Protein AF-0000000086189007 (afdb_homodimer)

InterPro domains:
  IPR001387 Cro/C1-type, helix-turn-helix domain [PF01381] (72-122)
  IPR001387 Cro/C1-type, helix-turn-helix domain [PS50943] (72-130)
  IPR001387 Cro/C1-type, helix-turn-helix domain [SM00530] (71-126)
  IPR001387 Cro/C1-type, helix-turn-helix domain [cd00093] (69-130)
  IPR010982 Lambda repressor-like, DNA-binding domain superfamily [G3DSA:1.10.260.40] (58-137)
  IPR010982 Lambda repressor-like, DNA-binding domain superfamily [SSF47413] (67-130)

Structure (mmCIF, N/CA/C/O backbone):
data_AF-0000000086189007-model_v1
#
loop_
_entity.id
_entity.type
_entity.pdbx_description
1 polymer 'Helix-turn-helix transcriptional regulator'
#
loop_
_atom_site.group_PDB
_atom_site.id
_atom_site.type_symbol
_atom_site.label_atom_id
_atom_site.label_alt_id
_atom_site.label_comp_id
_atom_site.label_asym_id
_atom_site.label_entity_id
_atom_site.label_seq_id
_atom_site.pdbx_PDB_ins_code
_atom_site.Cartn_x
_atom_site.Cartn_y
_atom_site.Cartn_z
_atom_site.occupancy
_atom_site.B_iso_or_equiv
_atom_site.auth_seq_id
_atom_site.auth_comp_id
_atom_site.auth_asym_id
_atom_site.auth_atom_id
_atom_site.pdbx_PDB_model_num
ATOM 1 N N . MET A 1 1 ? 37.312 -31 2.488 1 24.31 1 MET A N 1
ATOM 2 C CA . MET A 1 1 ? 36.938 -31 1.076 1 24.31 1 MET A CA 1
ATOM 3 C C . MET A 1 1 ? 35.531 -30.422 0.883 1 24.31 1 MET A C 1
ATOM 5 O O . MET A 1 1 ? 34.969 -30.484 -0.216 1 24.31 1 MET A O 1
ATOM 9 N N . TYR A 1 2 ? 34.75 -30.266 2.033 1 31.45 2 TYR A N 1
ATOM 10 C CA . TYR A 1 2 ? 33.312 -29.922 2.066 1 31.45 2 TYR A CA 1
ATOM 11 C C . TYR A 1 2 ? 33.125 -28.438 1.792 1 31.45 2 TYR A C 1
ATOM 13 O O . TYR A 1 2 ? 32 -27.922 1.929 1 31.45 2 TYR A O 1
ATOM 21 N N . ALA A 1 3 ? 34.156 -27.578 1.708 1 38.34 3 ALA A N 1
ATOM 22 C CA . ALA A 1 3 ? 34.062 -26.125 1.662 1 38.34 3 ALA A CA 1
ATOM 23 C C . ALA A 1 3 ? 33.688 -25.641 0.266 1 38.34 3 ALA A C 1
ATOM 25 O O . ALA A 1 3 ? 33.156 -24.547 0.106 1 38.34 3 ALA A O 1
ATOM 26 N N . SER A 1 4 ? 33.969 -26.406 -0.841 1 39.66 4 SER A N 1
ATOM 27 C CA . SER A 1 4 ? 33.969 -25.891 -2.205 1 39.66 4 SER A CA 1
ATOM 28 C C . SER A 1 4 ? 32.562 -25.922 -2.799 1 39.66 4 SER A C 1
ATOM 30 O O . SER A 1 4 ? 32.281 -25.234 -3.779 1 39.66 4 SER A O 1
ATOM 32 N N . ALA A 1 5 ? 31.734 -26.859 -2.299 1 38.59 5 ALA A N 1
ATOM 33 C CA . ALA A 1 5 ? 30.469 -27.047 -2.992 1 38.59 5 ALA A CA 1
ATOM 34 C C . ALA A 1 5 ? 29.531 -25.875 -2.768 1 38.59 5 ALA A C 1
ATOM 36 O O . ALA A 1 5 ? 28.719 -25.547 -3.633 1 38.59 5 ALA A O 1
ATOM 37 N N . SER A 1 6 ? 29.75 -25.141 -1.582 1 36.88 6 SER A N 1
ATOM 38 C CA . SER A 1 6 ? 28.781 -24.094 -1.253 1 36.88 6 SER A CA 1
ATOM 39 C C . SER A 1 6 ? 29 -22.859 -2.109 1 36.88 6 SER A C 1
ATOM 41 O O . SER A 1 6 ? 28.062 -22.109 -2.387 1 36.88 6 SER A O 1
ATOM 43 N N . ALA A 1 7 ? 30.312 -22.734 -2.648 1 38.59 7 ALA A N 1
ATOM 44 C CA . ALA A 1 7 ? 30.656 -21.578 -3.473 1 38.59 7 ALA A CA 1
ATOM 45 C C . ALA A 1 7 ? 30.125 -21.75 -4.898 1 38.59 7 ALA A C 1
ATOM 47 O O . ALA A 1 7 ? 29.656 -20.781 -5.508 1 38.59 7 ALA A O 1
ATOM 48 N N . SER A 1 8 ? 30.141 -23 -5.406 1 37.09 8 SER A N 1
ATOM 49 C CA . SER A 1 8 ? 29.734 -23.25 -6.785 1 37.09 8 SER A CA 1
ATOM 50 C C . SER A 1 8 ? 28.234 -23.141 -6.957 1 37.09 8 SER A C 1
ATOM 52 O O . SER A 1 8 ? 27.75 -22.672 -7.988 1 37.09 8 SER A O 1
ATOM 54 N N . GLN A 1 9 ? 27.469 -23.625 -5.898 1 32.5 9 GLN A N 1
ATOM 55 C CA . GLN A 1 9 ? 26.016 -23.516 -6.059 1 32.5 9 GLN A CA 1
ATOM 56 C C . GLN A 1 9 ? 25.562 -22.062 -6.008 1 32.5 9 GLN A C 1
ATOM 58 O O . GLN A 1 9 ? 24.625 -21.672 -6.715 1 32.5 9 GLN A O 1
ATOM 63 N N . ALA A 1 10 ? 26.281 -21.203 -5.23 1 35.25 10 ALA A N 1
ATOM 64 C CA . ALA A 1 10 ? 26.031 -19.766 -5.176 1 35.25 10 ALA A CA 1
ATOM 65 C C . ALA A 1 10 ? 26.391 -19.094 -6.5 1 35.25 10 ALA A C 1
ATOM 67 O O . ALA A 1 10 ? 25.641 -18.25 -6.992 1 35.25 10 ALA A O 1
ATOM 68 N N . ALA A 1 11 ? 27.422 -19.516 -7.164 1 36.19 11 ALA A N 1
ATOM 69 C CA . ALA A 1 11 ? 27.828 -18.969 -8.453 1 36.19 11 ALA A CA 1
ATOM 70 C C . ALA A 1 11 ? 26.812 -19.328 -9.539 1 36.19 11 ALA A C 1
ATOM 72 O O . ALA A 1 11 ? 26.484 -18.5 -10.383 1 36.19 11 ALA A O 1
ATOM 73 N N . TYR A 1 12 ? 26.281 -20.594 -9.609 1 31.75 12 TYR A N 1
ATOM 74 C CA . TYR A 1 12 ? 25.344 -21.062 -10.625 1 31.75 12 TYR A CA 1
ATOM 75 C C . TYR A 1 12 ? 24 -20.359 -10.492 1 31.75 12 TYR A C 1
ATOM 77 O O . TYR A 1 12 ? 23.422 -19.922 -11.484 1 31.75 12 TYR A O 1
ATOM 85 N N . LEU A 1 13 ? 23.359 -20.141 -9.289 1 36.53 13 LEU A N 1
ATOM 86 C CA . LEU A 1 13 ? 22.141 -19.359 -9.133 1 36.53 13 LEU A CA 1
ATOM 87 C C . LEU A 1 13 ? 22.375 -17.906 -9.531 1 36.53 13 LEU A C 1
ATOM 89 O O . LEU A 1 13 ? 21.469 -17.234 -10.039 1 36.53 13 LEU A O 1
ATOM 93 N N . LEU A 1 14 ? 23.594 -17.375 -9.508 1 38 14 LEU A N 1
ATOM 94 C CA . LEU A 1 14 ? 24.016 -16.078 -10.039 1 38 14 LEU A CA 1
ATOM 95 C C . LEU A 1 14 ? 24.016 -16.094 -11.562 1 38 14 LEU A C 1
ATOM 97 O O . LEU A 1 14 ? 23.688 -15.086 -12.195 1 38 14 LEU A O 1
ATOM 101 N N . SER A 1 15 ? 24.422 -17.047 -12.289 1 35.84 15 SER A N 1
ATOM 102 C CA . SER A 1 15 ? 24.516 -17.078 -13.742 1 35.84 15 SER A CA 1
ATOM 103 C C . SER A 1 15 ? 23.141 -17.156 -14.398 1 35.84 15 SER A C 1
ATOM 105 O O . SER A 1 15 ? 22.906 -16.531 -15.43 1 35.84 15 SER A O 1
ATOM 107 N N . LYS A 1 16 ? 22.234 -18.078 -14.094 1 38.75 16 LYS A N 1
ATOM 108 C CA . LYS A 1 16 ? 20.938 -18.234 -14.75 1 38.75 16 LYS A CA 1
ATOM 109 C C . LYS A 1 16 ? 20.031 -17.047 -14.469 1 38.75 16 LYS A C 1
ATOM 111 O O . LYS A 1 16 ? 18.984 -16.875 -15.102 1 38.75 16 LYS A O 1
ATOM 116 N N . ARG A 1 17 ? 20.141 -16.203 -13.336 1 39.38 17 ARG A N 1
ATOM 117 C CA . ARG A 1 17 ? 19.688 -14.891 -12.906 1 39.38 17 ARG A CA 1
ATOM 118 C C . ARG A 1 17 ? 20.297 -13.789 -13.766 1 39.38 17 ARG A C 1
ATOM 120 O O . ARG A 1 17 ? 20.016 -12.609 -13.57 1 39.38 17 ARG A O 1
ATOM 127 N N . GLU A 1 18 ? 21.141 -13.938 -14.672 1 36.25 18 GLU A N 1
ATOM 128 C CA . GLU A 1 18 ? 21.859 -13.094 -15.609 1 36.25 18 GLU A CA 1
ATOM 129 C C . GLU A 1 18 ? 20.938 -12.57 -16.703 1 36.25 18 GLU A C 1
ATOM 131 O O . GLU A 1 18 ? 21.281 -11.625 -17.422 1 36.25 18 GLU A O 1
ATOM 136 N N . SER A 1 19 ? 19.922 -13.297 -17.094 1 38.53 19 SER A N 1
ATOM 137 C CA . SER A 1 19 ? 19.156 -12.75 -18.203 1 38.53 19 SER A CA 1
ATOM 138 C C . SER A 1 19 ? 18.203 -11.656 -17.719 1 38.53 19 SER A C 1
ATOM 140 O O . SER A 1 19 ? 17.375 -11.172 -18.5 1 38.53 19 SER A O 1
ATOM 142 N N . ARG A 1 20 ? 18.047 -11.406 -16.375 1 44.41 20 ARG A N 1
ATOM 143 C CA . ARG A 1 20 ? 17.25 -10.375 -15.719 1 44.41 20 ARG A CA 1
ATOM 144 C C . ARG A 1 20 ? 17.844 -8.992 -15.969 1 44.41 20 ARG A C 1
ATOM 146 O O . ARG A 1 20 ? 19.047 -8.797 -15.867 1 44.41 20 ARG A O 1
ATOM 153 N N . SER A 1 21 ? 17.234 -8.031 -16.609 1 43.44 21 SER A N 1
ATOM 154 C CA . SER A 1 21 ? 17.875 -6.766 -16.938 1 43.44 21 SER A CA 1
ATOM 155 C C . SER A 1 21 ? 18.609 -6.195 -15.734 1 43.44 21 SER A C 1
ATOM 157 O O . SER A 1 21 ? 18.047 -6.082 -14.648 1 43.44 21 SER A O 1
ATOM 159 N N . PRO A 1 22 ? 20 -6.305 -15.656 1 44.97 22 PRO A N 1
ATOM 160 C CA . PRO A 1 22 ? 20.969 -5.848 -14.648 1 44.97 22 PRO A CA 1
ATOM 161 C C . PRO A 1 22 ? 20.578 -4.496 -14.047 1 44.97 22 PRO A C 1
ATOM 163 O O . PRO A 1 22 ? 20.875 -4.238 -12.875 1 44.97 22 PRO A O 1
ATOM 166 N N . THR A 1 23 ? 19.922 -3.779 -14.805 1 46.03 23 THR A N 1
ATOM 167 C CA . THR A 1 23 ? 19.797 -2.387 -14.383 1 46.03 23 THR A CA 1
ATOM 168 C C . THR A 1 23 ? 18.812 -2.262 -13.219 1 46.03 23 THR A C 1
ATOM 170 O O . THR A 1 23 ? 19.047 -1.495 -12.281 1 46.03 23 THR A O 1
ATOM 173 N N . HIS A 1 24 ? 17.781 -3.031 -13.305 1 48.88 24 HIS A N 1
ATOM 174 C CA . HIS A 1 24 ? 16.766 -2.82 -12.289 1 48.88 24 HIS A CA 1
ATOM 175 C C . HIS A 1 24 ? 17.188 -3.383 -10.945 1 48.88 24 HIS A C 1
ATOM 177 O O . HIS A 1 24 ? 17.031 -2.73 -9.906 1 48.88 24 HIS A O 1
ATOM 183 N N . LEU A 1 25 ? 17.766 -4.594 -10.977 1 52.59 25 LEU A N 1
ATOM 184 C CA . LEU A 1 25 ? 18.328 -5.125 -9.734 1 52.59 25 LEU A CA 1
ATOM 185 C C . LEU A 1 25 ? 19.375 -4.184 -9.164 1 52.59 25 LEU A C 1
ATOM 187 O O . LEU A 1 25 ? 19.484 -4.039 -7.941 1 52.59 25 LEU A O 1
ATOM 191 N N . LEU A 1 26 ? 20.016 -3.625 -10.148 1 47.59 26 LEU A N 1
ATOM 192 C CA . LEU A 1 26 ? 21.016 -2.666 -9.719 1 47.59 26 LEU A CA 1
ATOM 193 C C . LEU A 1 26 ? 20.391 -1.476 -9.016 1 47.59 26 LEU A C 1
ATOM 195 O O . LEU A 1 26 ? 20.906 -0.985 -8.016 1 47.59 26 LEU A O 1
ATOM 199 N N . HIS A 1 27 ? 19.328 -1.069 -9.633 1 51.22 27 HIS A N 1
ATOM 200 C CA . HIS A 1 27 ? 18.672 0.054 -8.977 1 51.22 27 HIS A CA 1
ATOM 201 C C . HIS A 1 27 ? 18.172 -0.335 -7.586 1 51.22 27 HIS A C 1
ATOM 203 O O . HIS A 1 27 ? 18.328 0.424 -6.629 1 51.22 27 HIS A O 1
ATOM 209 N N . CYS A 1 28 ? 17.625 -1.491 -7.535 1 55.31 28 CYS A N 1
ATOM 210 C CA . CYS A 1 28 ? 17.203 -1.953 -6.219 1 55.31 28 CYS A CA 1
ATOM 211 C C . CYS A 1 28 ? 18.375 -2.041 -5.258 1 55.31 28 CYS A C 1
ATOM 213 O O . CYS A 1 28 ? 18.281 -1.622 -4.105 1 55.31 28 CYS A O 1
ATOM 215 N N . ARG A 1 29 ? 19.422 -2.611 -5.816 1 50.41 29 ARG A N 1
ATOM 216 C CA . ARG A 1 29 ? 20.641 -2.723 -5.004 1 50.41 29 ARG A CA 1
ATOM 217 C C . ARG A 1 29 ? 21.156 -1.347 -4.617 1 50.41 29 ARG A C 1
ATOM 219 O O . ARG A 1 29 ? 21.625 -1.146 -3.492 1 50.41 29 ARG A O 1
ATOM 226 N N . ARG A 1 30 ? 21.062 -0.521 -5.598 1 49.94 30 ARG A N 1
ATOM 227 C CA . ARG A 1 30 ? 21.531 0.829 -5.297 1 49.94 30 ARG A CA 1
ATOM 228 C C . ARG A 1 30 ? 20.688 1.475 -4.211 1 49.94 30 ARG A C 1
ATOM 230 O O . ARG A 1 30 ? 21.219 2.137 -3.314 1 49.94 30 ARG A O 1
ATOM 237 N N . ALA A 1 31 ? 19.469 1.216 -4.395 1 53.34 31 ALA A N 1
ATOM 238 C CA . ALA A 1 31 ? 18.594 1.76 -3.355 1 53.34 31 ALA A CA 1
ATOM 239 C C . ALA A 1 31 ? 18.906 1.135 -1.998 1 53.34 31 ALA A C 1
ATOM 241 O O . ALA A 1 31 ? 18.953 1.831 -0.982 1 53.34 31 ALA A O 1
ATOM 242 N N . CYS A 1 32 ? 19.109 -0.133 -2.107 1 55.22 32 CYS A N 1
ATOM 243 C CA . CYS A 1 32 ? 19.469 -0.79 -0.853 1 55.22 32 CYS A CA 1
ATOM 244 C C . CYS A 1 32 ? 20.797 -0.285 -0.326 1 55.22 32 CYS A C 1
ATOM 246 O O . CYS A 1 32 ? 20.953 -0.048 0.874 1 55.22 32 CYS A O 1
ATOM 248 N N . VAL A 1 33 ? 21.781 -0.25 -1.182 1 48.78 33 VAL A N 1
ATOM 249 C CA . VAL A 1 33 ? 23.109 0.209 -0.785 1 48.78 33 VAL A CA 1
ATOM 250 C C . VAL A 1 33 ? 23.031 1.669 -0.345 1 48.78 33 VAL A C 1
ATOM 252 O O . VAL A 1 33 ? 23.672 2.059 0.637 1 48.78 33 VAL A O 1
ATOM 255 N N . SER A 1 34 ? 22.391 2.34 -1.171 1 48.72 34 SER A N 1
ATOM 256 C CA . SER A 1 34 ? 22.344 3.758 -0.833 1 48.72 34 SER A CA 1
ATOM 257 C C . SER A 1 34 ? 21.688 3.979 0.524 1 48.72 34 SER A C 1
ATOM 259 O O . SER A 1 34 ? 22.062 4.895 1.259 1 48.72 34 SER A O 1
ATOM 261 N N . MET A 1 35 ? 20.844 3.111 0.817 1 49.84 35 MET A N 1
ATOM 262 C CA . MET A 1 35 ? 20.094 3.324 2.053 1 49.84 35 MET A CA 1
ATOM 263 C C . MET A 1 35 ? 20.812 2.68 3.238 1 49.84 35 MET A C 1
ATOM 265 O O . MET A 1 35 ? 20.312 2.729 4.363 1 49.84 35 MET A O 1
ATOM 269 N N . MET A 1 36 ? 22 2.357 2.936 1 51.59 36 MET A N 1
ATOM 270 C CA . MET A 1 36 ? 22.703 1.674 4.02 1 51.59 36 MET A CA 1
ATOM 271 C C . MET A 1 36 ? 21.766 0.716 4.754 1 51.59 36 MET A C 1
ATOM 273 O O . MET A 1 36 ? 21.781 0.64 5.98 1 51.59 36 MET A O 1
ATOM 277 N N . ARG A 1 37 ? 20.859 0.214 4.039 1 56.47 37 ARG A N 1
ATOM 278 C CA . ARG A 1 37 ? 19.875 -0.604 4.734 1 56.47 37 ARG A CA 1
ATOM 279 C C . ARG A 1 37 ? 20.453 -1.963 5.109 1 56.47 37 ARG A C 1
ATOM 281 O O . ARG A 1 37 ? 21.469 -2.389 4.551 1 56.47 37 ARG A O 1
ATOM 288 N N . ASN A 1 38 ? 19.969 -2.518 6.172 1 62.31 38 ASN A N 1
ATOM 289 C CA . ASN A 1 38 ? 20.297 -3.85 6.668 1 62.31 38 ASN A CA 1
ATOM 290 C C . ASN A 1 38 ? 20.172 -4.902 5.574 1 62.31 38 ASN A C 1
ATOM 292 O O . ASN A 1 38 ? 19.375 -4.746 4.641 1 62.31 38 ASN A O 1
ATOM 296 N N . GLY A 1 39 ? 21.141 -5.668 5.441 1 62.66 39 GLY A N 1
ATOM 297 C CA . GLY A 1 39 ? 21.234 -6.742 4.469 1 62.66 39 GLY A CA 1
ATOM 298 C C . GLY A 1 39 ? 19.922 -7.496 4.293 1 62.66 39 GLY A C 1
ATOM 299 O O . GLY A 1 39 ? 19.562 -7.859 3.172 1 62.66 39 GLY A O 1
ATOM 300 N N . ARG A 1 40 ? 19.219 -7.605 5.344 1 68.25 40 ARG A N 1
ATOM 301 C CA . ARG A 1 40 ? 17.969 -8.336 5.289 1 68.25 40 ARG A CA 1
ATOM 302 C C . ARG A 1 40 ? 16.922 -7.559 4.492 1 68.25 40 ARG A C 1
ATOM 304 O O . ARG A 1 40 ? 16.203 -8.133 3.666 1 68.25 40 ARG A O 1
ATOM 311 N N . VAL A 1 41 ? 16.875 -6.246 4.711 1 68.69 41 VAL A N 1
ATOM 312 C CA . VAL A 1 41 ? 15.891 -5.402 4.031 1 68.69 41 VAL A CA 1
ATOM 313 C C . VAL A 1 41 ? 16.172 -5.402 2.529 1 68.69 41 VAL A C 1
ATOM 315 O O . VAL A 1 41 ? 15.234 -5.449 1.722 1 68.69 41 VAL A O 1
ATOM 318 N N . CYS A 1 42 ? 17.406 -5.445 2.27 1 73 42 CYS A N 1
ATOM 319 C CA . CYS A 1 42 ? 17.797 -5.438 0.862 1 73 42 CYS A CA 1
ATOM 320 C C . CYS A 1 42 ? 17.406 -6.746 0.183 1 73 42 CYS A C 1
ATOM 322 O O . CYS A 1 42 ? 16.859 -6.734 -0.923 1 73 42 CYS A O 1
ATOM 324 N N . ARG A 1 43 ? 17.641 -7.797 0.823 1 76.19 43 ARG A N 1
ATOM 325 C CA . ARG A 1 43 ? 17.328 -9.102 0.262 1 76.19 43 ARG A CA 1
ATOM 326 C C . ARG A 1 43 ? 15.82 -9.25 0.047 1 76.19 43 ARG A C 1
ATOM 328 O O . ARG A 1 43 ? 15.383 -9.773 -0.978 1 76.19 43 ARG A O 1
ATOM 335 N N . GLU A 1 44 ? 15.078 -8.688 0.975 1 77.5 44 GLU A N 1
ATOM 336 C CA . GLU A 1 44 ? 13.625 -8.773 0.887 1 77.5 44 GLU A CA 1
ATOM 337 C C . GLU A 1 44 ? 13.086 -7.918 -0.257 1 77.5 44 GLU A C 1
ATOM 339 O O . GLU A 1 44 ? 12.164 -8.328 -0.969 1 77.5 44 GLU A O 1
ATOM 344 N N . ALA A 1 45 ? 13.711 -6.797 -0.349 1 79.69 45 ALA A N 1
ATOM 345 C CA . ALA A 1 45 ? 13.297 -5.902 -1.43 1 79.69 45 ALA A CA 1
ATOM 346 C C . ALA A 1 45 ? 13.586 -6.523 -2.793 1 79.69 45 ALA A C 1
ATOM 348 O O . ALA A 1 45 ? 12.75 -6.469 -3.697 1 79.69 45 ALA A O 1
ATOM 349 N N . ILE A 1 46 ? 14.688 -7.145 -2.861 1 82.12 46 ILE A N 1
ATOM 350 C CA . ILE A 1 46 ? 15.086 -7.793 -4.105 1 82.12 46 ILE A CA 1
ATOM 351 C C . ILE A 1 46 ? 14.148 -8.961 -4.398 1 82.12 46 ILE A C 1
ATOM 353 O O . ILE A 1 46 ? 13.68 -9.125 -5.527 1 82.12 46 ILE A O 1
ATOM 357 N N . ALA A 1 47 ? 13.969 -9.742 -3.42 1 84.56 47 ALA A N 1
ATOM 358 C CA . ALA A 1 47 ? 13.078 -10.891 -3.582 1 84.56 47 ALA A CA 1
ATOM 359 C C . ALA A 1 47 ? 11.688 -10.453 -4.027 1 84.56 47 ALA A C 1
ATOM 361 O O . ALA A 1 47 ? 11.062 -11.102 -4.867 1 84.56 47 ALA A O 1
ATOM 362 N N . MET A 1 48 ? 11.25 -9.383 -3.449 1 87.06 48 MET A N 1
ATOM 363 C CA . MET A 1 48 ? 9.945 -8.844 -3.805 1 87.06 48 MET A CA 1
ATOM 364 C C . MET A 1 48 ? 9.906 -8.422 -5.27 1 87.06 48 MET A C 1
ATOM 366 O O . MET A 1 48 ? 8.961 -8.734 -5.992 1 87.06 48 MET A O 1
ATOM 370 N N . LEU A 1 49 ? 10.859 -7.746 -5.672 1 87.38 49 LEU A N 1
ATOM 371 C CA . LEU A 1 49 ? 10.922 -7.277 -7.051 1 87.38 49 LEU A CA 1
ATOM 372 C C . LEU A 1 49 ? 11.016 -8.453 -8.016 1 87.38 49 LEU A C 1
ATOM 374 O O . LEU A 1 49 ? 10.375 -8.445 -9.078 1 87.38 49 LEU A O 1
ATOM 378 N N . GLU A 1 50 ? 11.812 -9.398 -7.68 1 87.44 50 GLU A N 1
ATOM 379 C CA . GLU A 1 50 ? 11.914 -10.602 -8.5 1 87.44 50 GLU A CA 1
ATOM 380 C C . GLU A 1 50 ? 10.562 -11.305 -8.625 1 87.44 50 GLU A C 1
ATOM 382 O O . GLU A 1 50 ? 10.211 -11.789 -9.695 1 87.44 50 GLU A O 1
ATOM 387 N N . GLY A 1 51 ? 9.883 -11.352 -7.543 1 92.81 51 GLY A N 1
ATOM 388 C CA . GLY A 1 51 ? 8.547 -11.922 -7.574 1 92.81 51 GLY A CA 1
ATOM 389 C C . GLY A 1 51 ? 7.602 -11.18 -8.5 1 92.81 51 GLY A C 1
ATOM 390 O O . GLY A 1 51 ? 6.879 -11.805 -9.281 1 92.81 51 GLY A O 1
ATOM 391 N N . LEU A 1 52 ? 7.668 -9.93 -8.469 1 94.5 52 LEU A N 1
ATOM 392 C CA . LEU A 1 52 ? 6.824 -9.109 -9.328 1 94.5 52 LEU A CA 1
ATOM 393 C C . LEU A 1 52 ? 7.176 -9.312 -10.797 1 94.5 52 LEU A C 1
ATOM 395 O O . LEU A 1 52 ? 6.285 -9.398 -11.648 1 94.5 52 LEU A O 1
ATOM 399 N N . GLU A 1 53 ? 8.438 -9.375 -11.047 1 90.44 53 GLU A N 1
ATOM 400 C CA . GLU A 1 53 ? 8.859 -9.594 -12.43 1 90.44 53 GLU A CA 1
ATOM 401 C C . GLU A 1 53 ? 8.383 -10.953 -12.945 1 90.44 53 GLU A C 1
ATOM 403 O O . GLU A 1 53 ? 8.023 -11.086 -14.117 1 90.44 53 GLU A O 1
ATOM 408 N N . ARG A 1 54 ? 8.43 -11.844 -12.094 1 92.12 54 ARG A N 1
ATOM 409 C CA . ARG A 1 54 ? 7.984 -13.188 -12.461 1 92.12 54 ARG A CA 1
ATOM 410 C C . ARG A 1 54 ? 6.508 -13.188 -12.844 1 92.12 54 ARG A C 1
ATOM 412 O O . ARG A 1 54 ? 6.129 -13.773 -13.859 1 92.12 54 ARG A O 1
ATOM 419 N N . VAL A 1 55 ? 5.711 -12.453 -12.164 1 94.44 55 VAL A N 1
ATOM 420 C CA . VAL A 1 55 ? 4.27 -12.586 -12.352 1 94.44 55 VAL A CA 1
ATOM 421 C C . VAL A 1 55 ? 3.783 -11.523 -13.344 1 94.44 55 VAL A C 1
ATOM 423 O O . VAL A 1 55 ? 2.736 -11.695 -13.977 1 94.44 55 VAL A O 1
ATOM 426 N N . ALA A 1 56 ? 4.473 -10.414 -13.492 1 94.56 56 ALA A N 1
ATOM 427 C CA . ALA A 1 56 ? 3.918 -9.297 -14.258 1 94.56 56 ALA A CA 1
ATOM 428 C C . ALA A 1 56 ? 4.891 -8.836 -15.344 1 94.56 56 ALA A C 1
ATOM 430 O O . ALA A 1 56 ? 4.527 -8.039 -16.203 1 94.56 56 ALA A O 1
ATOM 431 N N . GLY A 1 57 ? 6.152 -9.281 -15.289 1 90.06 57 GLY A N 1
ATOM 432 C CA . GLY A 1 57 ? 7.164 -8.797 -16.219 1 90.06 57 GLY A CA 1
ATOM 433 C C . GLY A 1 57 ? 7.941 -7.609 -15.68 1 90.06 57 GLY A C 1
ATOM 434 O O . GLY A 1 57 ? 7.52 -6.969 -14.711 1 90.06 57 GLY A O 1
ATOM 435 N N . PRO A 1 58 ? 9.055 -7.273 -16.281 1 86.88 58 PRO A N 1
ATOM 436 C CA . PRO A 1 58 ? 9.961 -6.25 -15.75 1 86.88 58 PRO A CA 1
ATOM 437 C C . PRO A 1 58 ? 9.367 -4.844 -15.82 1 86.88 58 PRO A C 1
ATOM 439 O O . PRO A 1 58 ? 9.562 -4.043 -14.906 1 86.88 58 PRO A O 1
ATOM 442 N N . THR A 1 59 ? 8.703 -4.496 -16.844 1 85.56 59 THR A N 1
ATOM 443 C CA . THR A 1 59 ? 8.156 -3.152 -17 1 85.56 59 THR A CA 1
ATOM 444 C C . THR A 1 59 ? 7.082 -2.883 -15.953 1 85.56 59 THR A C 1
ATOM 446 O O . THR A 1 59 ? 7.145 -1.88 -15.242 1 85.56 59 THR A O 1
ATOM 449 N N . THR A 1 60 ? 6.168 -3.803 -15.867 1 91.25 60 THR A N 1
ATOM 450 C CA . THR A 1 60 ? 5.102 -3.652 -14.883 1 91.25 60 THR A CA 1
ATOM 451 C C . THR A 1 60 ? 5.664 -3.664 -13.469 1 91.25 60 THR A C 1
ATOM 453 O O . THR A 1 60 ? 5.191 -2.926 -12.602 1 91.25 60 THR A O 1
ATOM 456 N N . ALA A 1 61 ? 6.633 -4.465 -13.25 1 91.69 61 ALA A N 1
ATOM 457 C CA . ALA A 1 61 ? 7.27 -4.527 -11.938 1 91.69 61 ALA A CA 1
ATOM 458 C C . ALA A 1 61 ? 7.863 -3.178 -11.547 1 91.69 61 ALA A C 1
ATOM 460 O O . ALA A 1 61 ? 7.707 -2.73 -10.406 1 91.69 61 ALA A O 1
ATOM 461 N N . ARG A 1 62 ? 8.469 -2.578 -12.469 1 85.62 62 ARG A N 1
ATOM 462 C CA . ARG A 1 62 ? 9.062 -1.267 -12.219 1 85.62 62 ARG A CA 1
ATOM 463 C C . ARG A 1 62 ? 7.984 -0.225 -11.938 1 85.62 62 ARG A C 1
ATOM 465 O O . ARG A 1 62 ? 8.141 0.618 -11.055 1 85.62 62 ARG A O 1
ATOM 472 N N . ASP A 1 63 ? 6.93 -0.248 -12.719 1 89.69 63 ASP A N 1
ATOM 473 C CA . ASP A 1 63 ? 5.816 0.673 -12.508 1 89.69 63 ASP A CA 1
ATOM 474 C C . ASP A 1 63 ? 5.227 0.515 -11.109 1 89.69 63 ASP A C 1
ATOM 476 O O . ASP A 1 63 ? 4.91 1.505 -10.445 1 89.69 63 ASP A O 1
ATOM 480 N N . ILE A 1 64 ? 5.125 -0.705 -10.711 1 93.88 64 ILE A N 1
ATOM 481 C CA . ILE A 1 64 ? 4.543 -0.994 -9.406 1 93.88 64 ILE A CA 1
ATOM 482 C C . ILE A 1 64 ? 5.465 -0.47 -8.305 1 93.88 64 ILE A C 1
ATOM 484 O O . ILE A 1 64 ? 4.996 0.104 -7.316 1 93.88 64 ILE A O 1
ATOM 488 N N . GLU A 1 65 ? 6.707 -0.666 -8.469 1 90.19 65 GLU A N 1
ATOM 489 C CA . GLU A 1 65 ? 7.684 -0.216 -7.48 1 90.19 65 GLU A CA 1
ATOM 490 C C . GLU A 1 65 ? 7.625 1.298 -7.297 1 90.19 65 GLU A C 1
ATOM 492 O O . GLU A 1 65 ? 7.84 1.802 -6.191 1 90.19 65 GLU A O 1
ATOM 497 N N . SER A 1 66 ? 7.324 1.987 -8.312 1 90.5 66 SER A N 1
ATOM 498 C CA . SER A 1 66 ? 7.32 3.445 -8.266 1 90.5 66 SER A CA 1
ATOM 499 C C . SER A 1 66 ? 5.93 3.986 -7.961 1 90.5 66 SER A C 1
ATOM 501 O O . SER A 1 66 ? 5.742 5.199 -7.832 1 90.5 66 SER A O 1
ATOM 503 N N . LEU A 1 67 ? 4.984 3.195 -7.867 1 94.31 67 LEU A N 1
ATOM 504 C CA . LEU A 1 67 ? 3.572 3.568 -7.82 1 94.31 67 LEU A CA 1
ATOM 505 C C . LEU A 1 67 ? 3.285 4.465 -6.621 1 94.31 67 LEU A C 1
ATOM 507 O O . LEU A 1 67 ? 2.725 5.551 -6.773 1 94.31 67 LEU A O 1
ATOM 511 N N . ALA A 1 68 ? 3.67 4.051 -5.43 1 95.88 68 ALA A N 1
ATOM 512 C CA . ALA A 1 68 ? 3.381 4.836 -4.234 1 95.88 68 ALA A CA 1
ATOM 513 C C . ALA A 1 68 ? 4.047 6.207 -4.305 1 95.88 68 ALA A C 1
ATOM 515 O O . ALA A 1 68 ? 3.416 7.227 -4.008 1 95.88 68 ALA A O 1
ATOM 516 N N . GLY A 1 69 ? 5.305 6.176 -4.613 1 95.44 69 GLY A N 1
ATOM 517 C CA . GLY A 1 69 ? 6.027 7.434 -4.734 1 95.44 69 GLY A CA 1
ATOM 518 C C . GLY A 1 69 ? 5.422 8.375 -5.758 1 95.44 69 GLY A C 1
ATOM 519 O O . GLY A 1 69 ? 5.309 9.578 -5.512 1 95.44 69 GLY A O 1
ATOM 520 N N . ASN A 1 70 ? 5.031 7.848 -6.891 1 94.94 70 ASN A N 1
ATOM 521 C CA . ASN A 1 70 ? 4.406 8.641 -7.945 1 94.94 70 ASN A CA 1
ATOM 522 C C . ASN A 1 70 ? 3.07 9.227 -7.488 1 94.94 70 ASN A C 1
ATOM 524 O O . ASN A 1 70 ? 2.76 10.383 -7.785 1 94.94 70 ASN A O 1
ATOM 528 N N . LEU A 1 71 ? 2.301 8.414 -6.832 1 96.06 71 LEU A N 1
ATOM 529 C CA . LEU A 1 71 ? 1.023 8.891 -6.309 1 96.06 71 LEU A CA 1
ATOM 530 C C . LEU A 1 71 ? 1.227 10.062 -5.355 1 96.06 71 LEU A C 1
ATOM 532 O O . LEU A 1 71 ? 0.527 11.07 -5.449 1 96.06 71 LEU A O 1
ATOM 536 N N . LEU A 1 72 ? 2.158 9.891 -4.469 1 98.06 72 LEU A N 1
ATOM 537 C CA . LEU A 1 72 ? 2.434 10.938 -3.49 1 98.06 72 LEU A CA 1
ATOM 538 C C . LEU A 1 72 ? 2.938 12.203 -4.176 1 98.06 72 LEU A C 1
ATOM 540 O O . LEU A 1 72 ? 2.477 13.305 -3.871 1 98.06 72 LEU A O 1
ATOM 544 N N . ARG A 1 73 ? 3.826 12.055 -5.074 1 97.56 73 ARG A N 1
ATOM 545 C CA . ARG A 1 73 ? 4.383 13.18 -5.809 1 97.56 73 ARG A CA 1
ATOM 546 C C . ARG A 1 73 ? 3.297 13.93 -6.57 1 97.56 73 ARG A C 1
ATOM 548 O O . ARG A 1 73 ? 3.234 15.164 -6.523 1 97.56 73 ARG A O 1
ATOM 555 N N . ARG A 1 74 ? 2.496 13.219 -7.254 1 97 74 ARG A N 1
ATOM 556 C CA . ARG A 1 74 ? 1.407 13.82 -8.016 1 97 74 ARG A CA 1
ATOM 557 C C . ARG A 1 74 ? 0.468 14.602 -7.105 1 97 74 ARG A C 1
ATOM 559 O O . ARG A 1 74 ? 0.063 15.719 -7.438 1 97 74 ARG A O 1
ATOM 566 N N . ALA A 1 75 ? 0.13 14.008 -6.016 1 97.69 75 ALA A N 1
ATOM 567 C CA . ALA A 1 75 ? -0.75 14.68 -5.059 1 97.69 75 ALA A CA 1
ATOM 568 C C . ALA A 1 75 ? -0.1 15.945 -4.508 1 97.69 75 ALA A C 1
ATOM 570 O O . ALA A 1 75 ? -0.75 16.984 -4.406 1 97.69 75 ALA A O 1
ATOM 571 N N . ARG A 1 76 ? 1.174 15.773 -4.098 1 97.88 76 ARG A N 1
ATOM 572 C CA . ARG A 1 76 ? 1.917 16.906 -3.561 1 97.88 76 ARG A CA 1
ATOM 573 C C . ARG A 1 76 ? 1.955 18.062 -4.559 1 97.88 76 ARG A C 1
ATOM 575 O O . ARG A 1 76 ? 1.653 19.203 -4.211 1 97.88 76 ARG A O 1
ATOM 582 N N . LYS A 1 77 ? 2.236 17.75 -5.773 1 97.31 77 LYS A N 1
ATOM 583 C CA . LYS A 1 77 ? 2.35 18.75 -6.824 1 97.31 77 LYS A CA 1
ATOM 584 C C . LYS A 1 77 ? 0.989 19.375 -7.145 1 97.31 77 LYS A C 1
ATOM 586 O O . LYS A 1 77 ? 0.888 20.578 -7.395 1 97.31 77 LYS A O 1
ATOM 591 N N . ALA A 1 78 ? -0.004 18.594 -7.156 1 95.69 78 ALA A N 1
ATOM 592 C CA . ALA A 1 78 ? -1.355 19.078 -7.414 1 95.69 78 ALA A CA 1
ATOM 593 C C . ALA A 1 78 ? -1.781 20.094 -6.367 1 95.69 78 ALA A C 1
ATOM 595 O O . ALA A 1 78 ? -2.566 21 -6.66 1 95.69 78 ALA A O 1
ATOM 596 N N . ARG A 1 79 ? -1.225 19.984 -5.164 1 97.38 79 ARG A N 1
ATOM 597 C CA . ARG A 1 79 ? -1.57 20.891 -4.066 1 97.38 79 ARG A CA 1
ATOM 598 C C . ARG A 1 79 ? -0.585 22.047 -3.98 1 97.38 79 ARG A C 1
ATOM 600 O O . ARG A 1 79 ? -0.738 22.938 -3.139 1 97.38 79 ARG A O 1
ATOM 607 N N . GLY A 1 80 ? 0.493 21.953 -4.82 1 97.75 8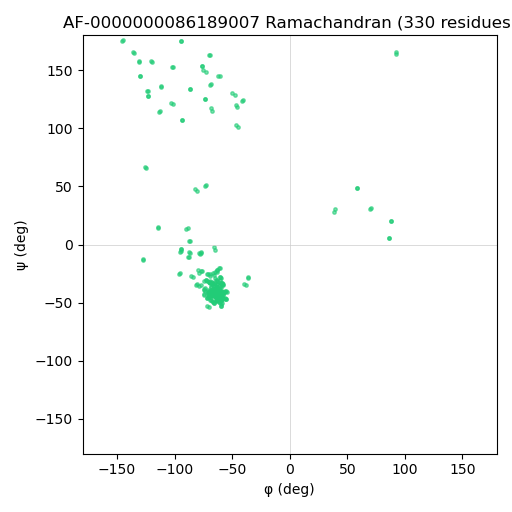0 GLY A N 1
ATOM 608 C CA . GLY A 1 80 ? 1.5 23 -4.824 1 97.75 80 GLY A CA 1
ATOM 609 C C . GLY A 1 80 ? 2.352 23.016 -3.566 1 97.75 80 GLY A C 1
ATOM 610 O O . GLY A 1 80 ? 2.803 24.078 -3.129 1 97.75 80 GLY A O 1
ATOM 611 N N . LEU A 1 81 ? 2.559 21.906 -2.998 1 98.38 81 LEU A N 1
ATOM 612 C CA . LEU A 1 81 ? 3.291 21.812 -1.74 1 98.38 81 LEU A CA 1
ATOM 613 C C . LEU A 1 81 ? 4.723 21.344 -1.979 1 98.38 81 LEU A C 1
ATOM 615 O O . LEU A 1 81 ? 4.988 20.625 -2.941 1 98.38 81 LEU A O 1
ATOM 619 N N . ASP A 1 82 ? 5.547 21.719 -1.135 1 98.38 82 ASP A N 1
ATOM 620 C CA . ASP A 1 82 ? 6.883 21.141 -1.119 1 98.38 82 ASP A CA 1
ATOM 621 C C . ASP A 1 82 ? 6.957 19.969 -0.136 1 98.38 82 ASP A C 1
ATOM 623 O O . ASP A 1 82 ? 5.969 19.641 0.525 1 98.38 82 ASP A O 1
ATOM 627 N N . LEU A 1 83 ? 8.062 19.312 -0.113 1 98.31 83 LEU A N 1
ATOM 628 C CA . LEU A 1 83 ? 8.203 18.109 0.71 1 98.31 83 LEU A CA 1
ATOM 629 C C . LEU A 1 83 ? 8.008 18.438 2.186 1 98.31 83 LEU A C 1
ATOM 631 O O . LEU A 1 83 ? 7.359 17.688 2.914 1 98.31 83 LEU A O 1
ATOM 635 N N . SER A 1 84 ? 8.555 19.562 2.619 1 98.44 84 SER A N 1
ATOM 636 C CA . SER A 1 84 ? 8.484 19.969 4.02 1 98.44 84 SER A CA 1
ATOM 637 C C . SER A 1 84 ? 7.051 20.266 4.441 1 98.44 84 SER A C 1
ATOM 639 O O . SER A 1 84 ? 6.656 19.953 5.566 1 98.44 84 SER A O 1
ATOM 641 N N . GLU A 1 85 ? 6.297 20.859 3.566 1 98.69 85 GLU A N 1
ATOM 642 C CA . GLU A 1 85 ? 4.898 21.172 3.857 1 98.69 85 GLU A CA 1
ATOM 643 C C . GLU A 1 85 ? 4.062 19.906 3.986 1 98.69 85 GLU A C 1
ATOM 645 O O . GLU A 1 85 ? 3.199 19.812 4.863 1 98.69 85 GLU A O 1
ATOM 650 N N . VAL A 1 86 ? 4.305 18.969 3.156 1 98.62 86 VAL A N 1
ATOM 651 C CA . VAL A 1 86 ? 3.615 17.688 3.246 1 98.62 86 VAL A CA 1
ATOM 652 C C . VAL A 1 86 ? 3.963 17 4.566 1 98.62 86 VAL A C 1
ATOM 654 O O . VAL A 1 86 ? 3.076 16.5 5.266 1 98.62 86 VAL A O 1
ATOM 657 N N . ALA A 1 87 ? 5.219 16.984 4.875 1 98.5 87 ALA A N 1
ATOM 658 C CA . ALA A 1 87 ? 5.715 16.344 6.09 1 98.5 87 ALA A CA 1
ATOM 659 C C . ALA A 1 87 ? 5.086 16.969 7.332 1 98.5 87 ALA A C 1
ATOM 661 O O . ALA A 1 87 ? 4.672 16.266 8.25 1 98.5 87 ALA A O 1
ATOM 662 N N . ALA A 1 88 ? 5.004 18.25 7.375 1 98.38 88 ALA A N 1
ATOM 663 C CA . ALA A 1 88 ? 4.406 18.969 8.5 1 98.38 88 ALA A CA 1
ATOM 664 C C . ALA A 1 88 ? 2.928 18.625 8.648 1 98.38 88 ALA A C 1
ATOM 666 O O . ALA A 1 88 ? 2.453 18.375 9.758 1 98.38 88 ALA A O 1
ATOM 667 N N . ALA A 1 89 ? 2.223 18.625 7.52 1 97.81 89 ALA A N 1
ATOM 668 C CA . ALA A 1 89 ? 0.796 18.312 7.539 1 97.81 89 ALA A CA 1
ATOM 669 C C . ALA A 1 89 ? 0.553 16.891 8.055 1 97.81 89 ALA A C 1
ATOM 671 O O . ALA A 1 89 ? -0.407 16.656 8.797 1 97.81 89 ALA A O 1
ATOM 672 N N . ALA A 1 90 ? 1.4 15.977 7.68 1 97.69 90 ALA A N 1
ATOM 673 C CA . ALA A 1 90 ? 1.239 14.57 8.023 1 97.69 90 ALA A CA 1
ATOM 674 C C . ALA A 1 90 ? 1.89 14.25 9.367 1 97.69 90 ALA A C 1
ATOM 676 O O . ALA A 1 90 ? 1.739 13.148 9.891 1 97.69 90 ALA A O 1
ATOM 677 N N . GLN A 1 91 ? 2.65 15.156 9.898 1 97.38 91 GLN A N 1
ATOM 678 C CA . GLN A 1 91 ? 3.395 14.969 11.141 1 97.38 91 GLN A CA 1
ATOM 679 C C . GLN A 1 91 ? 4.355 13.789 11.031 1 97.38 91 GLN A C 1
ATOM 681 O O . GLN A 1 91 ? 4.371 12.914 11.906 1 97.38 91 GLN A O 1
ATOM 686 N N . VAL A 1 92 ? 5.082 13.781 9.992 1 95.75 92 VAL A N 1
ATOM 687 C CA . VAL A 1 92 ? 6.16 12.82 9.773 1 95.75 92 VAL A CA 1
ATOM 688 C C . VAL A 1 92 ? 7.43 13.562 9.352 1 95.75 92 VAL A C 1
ATOM 690 O O . VAL A 1 92 ? 7.371 14.703 8.891 1 95.75 92 VAL A O 1
ATOM 693 N N . PRO A 1 93 ? 8.547 12.898 9.562 1 96.25 93 PRO A N 1
ATOM 694 C CA . PRO A 1 93 ? 9.781 13.539 9.102 1 96.25 93 PRO A CA 1
ATOM 695 C C . PRO A 1 93 ? 9.805 13.75 7.59 1 96.25 93 PRO A C 1
ATOM 697 O O . PRO A 1 93 ? 9.297 12.922 6.84 1 96.25 93 PRO A O 1
ATOM 700 N N . VAL A 1 94 ? 10.422 14.859 7.18 1 97.75 94 VAL A N 1
ATOM 701 C CA . VAL A 1 94 ? 10.531 15.188 5.762 1 97.75 94 VAL A CA 1
ATOM 702 C C . VAL A 1 94 ? 11.266 14.062 5.023 1 97.75 94 VAL A C 1
ATOM 704 O O . VAL A 1 94 ? 10.945 13.758 3.873 1 97.75 94 VAL A O 1
ATOM 707 N N . GLU A 1 95 ? 12.195 13.43 5.691 1 95.31 95 GLU A N 1
ATOM 708 C CA . GLU A 1 95 ? 12.961 12.336 5.109 1 95.31 95 GLU A CA 1
ATOM 709 C C . GLU A 1 95 ? 12.062 11.156 4.75 1 95.31 95 GLU A C 1
ATOM 711 O O . GLU A 1 95 ? 12.328 10.43 3.791 1 95.31 95 GLU A O 1
ATOM 716 N N . THR A 1 96 ? 11.016 10.945 5.555 1 94.94 96 THR A N 1
ATOM 717 C CA . THR A 1 96 ? 10.062 9.875 5.277 1 94.94 96 THR A CA 1
ATOM 718 C C . THR A 1 96 ? 9.336 10.125 3.959 1 94.94 96 THR A C 1
ATOM 720 O O . THR A 1 96 ? 9.227 9.227 3.127 1 94.94 96 THR A O 1
ATOM 723 N N . VAL A 1 97 ? 8.883 11.344 3.736 1 97.5 97 VAL A N 1
ATOM 724 C CA . VAL A 1 97 ? 8.18 11.719 2.514 1 97.5 97 VAL A CA 1
ATOM 725 C C . VAL A 1 97 ? 9.125 11.609 1.319 1 97.5 97 VAL A C 1
ATOM 727 O O . VAL A 1 97 ? 8.773 11.023 0.292 1 97.5 97 VAL A O 1
ATOM 730 N N . ALA A 1 98 ? 10.328 12.078 1.51 1 94.94 98 ALA A N 1
ATOM 731 C CA . ALA A 1 98 ? 11.336 12.023 0.448 1 94.94 98 ALA A CA 1
ATOM 732 C C . ALA A 1 98 ? 11.68 10.586 0.084 1 94.94 98 ALA A C 1
ATOM 734 O O . ALA A 1 98 ? 11.781 10.242 -1.097 1 94.94 98 ALA A O 1
ATOM 735 N N . A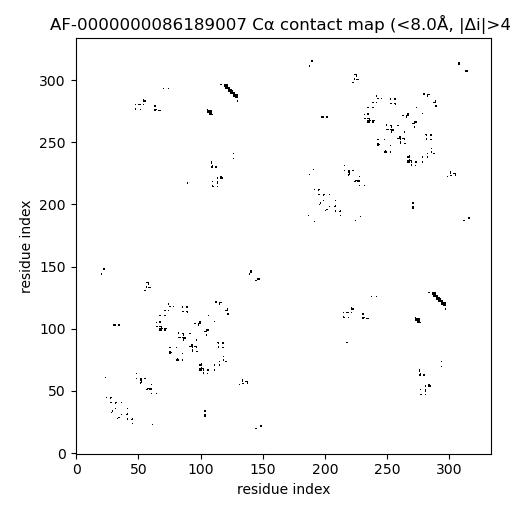LA A 1 99 ? 11.852 9.781 1.1 1 91.38 99 ALA A N 1
ATOM 736 C CA . ALA A 1 99 ? 12.219 8.383 0.893 1 91.38 99 ALA A CA 1
ATOM 737 C C . ALA A 1 99 ? 11.117 7.637 0.139 1 91.38 99 ALA A C 1
ATOM 739 O O . ALA A 1 99 ? 11.406 6.773 -0.694 1 91.38 99 ALA A O 1
ATOM 740 N N . ILE A 1 100 ? 9.891 7.957 0.405 1 93.12 100 ILE A N 1
ATOM 741 C CA . ILE A 1 100 ? 8.766 7.34 -0.297 1 93.12 100 ILE A CA 1
ATOM 742 C C . ILE A 1 100 ? 8.75 7.812 -1.75 1 93.12 100 ILE A C 1
ATOM 744 O O . ILE A 1 100 ? 8.648 6.996 -2.67 1 93.12 100 ILE A O 1
ATOM 748 N N . GLU A 1 101 ? 8.883 9.109 -1.956 1 93.12 101 GLU A N 1
ATOM 749 C CA . GLU A 1 101 ? 8.828 9.641 -3.312 1 93.12 101 GLU A CA 1
ATOM 750 C C . GLU A 1 101 ? 9.977 9.109 -4.164 1 93.12 101 GLU A C 1
ATOM 752 O O . GLU A 1 101 ? 9.82 8.906 -5.367 1 93.12 101 GLU A O 1
ATOM 757 N N . ASP A 1 102 ? 11.062 8.859 -3.488 1 87.5 102 ASP A N 1
ATOM 758 C CA . ASP A 1 102 ? 12.25 8.383 -4.199 1 87.5 102 ASP A CA 1
ATOM 759 C C . ASP A 1 102 ? 12.242 6.863 -4.332 1 87.5 102 ASP A C 1
ATOM 761 O O . ASP A 1 102 ? 13.133 6.285 -4.957 1 87.5 102 ASP A O 1
ATOM 765 N N . GLY A 1 103 ? 11.344 6.266 -3.73 1 86.62 103 GLY A N 1
ATOM 766 C CA . GLY A 1 103 ? 11.211 4.82 -3.838 1 86.62 103 GLY A CA 1
ATOM 767 C C . GLY A 1 103 ? 12.078 4.066 -2.848 1 86.62 103 GLY A C 1
ATOM 768 O O . GLY A 1 103 ? 12.141 2.836 -2.881 1 86.62 103 GLY A O 1
ATOM 769 N N . GLU A 1 104 ? 12.727 4.707 -1.979 1 82.38 104 GLU A N 1
ATOM 770 C CA . GLU A 1 104 ? 13.594 4.082 -0.982 1 82.38 104 GLU A CA 1
ATOM 771 C C . GLU A 1 104 ? 12.773 3.326 0.061 1 82.38 104 GLU A C 1
ATOM 773 O O . GLU A 1 104 ? 13.242 2.338 0.628 1 82.38 104 GLU A O 1
ATOM 778 N N . VAL A 1 105 ? 11.641 3.801 0.334 1 86.12 105 VAL A N 1
ATOM 779 C CA . VAL A 1 105 ? 10.727 3.162 1.275 1 86.12 105 VAL A CA 1
ATOM 780 C C . VAL A 1 105 ? 9.398 2.863 0.584 1 86.12 105 VAL A C 1
ATOM 782 O O . VAL A 1 105 ? 8.867 3.699 -0.152 1 86.12 105 VAL A O 1
ATOM 785 N N . GLN A 1 106 ? 9.023 1.655 0.712 1 92.06 106 GLN A N 1
ATOM 786 C CA . GLN A 1 106 ? 7.699 1.26 0.256 1 92.06 106 GLN A CA 1
ATOM 787 C C . GLN A 1 106 ? 6.684 1.329 1.394 1 92.06 106 GLN A C 1
ATOM 789 O O . GLN A 1 106 ? 6.648 0.45 2.256 1 92.06 106 GLN A O 1
ATOM 794 N N . PRO A 1 107 ? 5.82 2.328 1.345 1 94.06 107 PRO A N 1
ATOM 795 C CA . PRO A 1 107 ? 4.871 2.459 2.451 1 94.06 107 PRO A CA 1
ATOM 796 C C . PRO A 1 107 ? 3.729 1.447 2.373 1 94.06 107 PRO A C 1
ATOM 798 O O . PRO A 1 107 ? 3.377 0.992 1.281 1 94.06 107 PRO A O 1
ATOM 801 N N . SER A 1 108 ? 3.199 1.152 3.551 1 92.56 108 SER A N 1
ATOM 802 C CA . SER A 1 108 ? 1.912 0.466 3.564 1 92.56 108 SER A CA 1
ATOM 803 C C . SER A 1 108 ? 0.791 1.384 3.09 1 92.56 108 SER A C 1
ATOM 805 O O . SER A 1 108 ? 0.977 2.598 2.986 1 92.56 108 SER A O 1
ATOM 807 N N . LEU A 1 109 ? -0.346 0.848 2.729 1 94.69 109 LEU A N 1
ATOM 808 C CA . LEU A 1 109 ? -1.486 1.642 2.283 1 94.69 109 LEU A CA 1
ATOM 809 C C . LEU A 1 109 ? -1.921 2.623 3.365 1 94.69 109 LEU A C 1
ATOM 811 O O . LEU A 1 109 ? -2.141 3.805 3.086 1 94.69 109 LEU A O 1
ATOM 815 N N . PRO A 1 110 ? -1.949 2.211 4.664 1 95.31 110 PRO A N 1
ATOM 816 C CA . PRO A 1 110 ? -2.312 3.174 5.707 1 95.31 110 PRO A CA 1
ATOM 817 C C . PRO A 1 110 ? -1.32 4.332 5.812 1 95.31 110 PRO A C 1
ATOM 819 O O . PRO A 1 110 ? -1.726 5.484 5.984 1 95.31 110 PRO A O 1
ATOM 822 N N . GLU A 1 111 ? -0.073 4.055 5.703 1 95.06 111 GLU A N 1
ATOM 823 C CA . GLU A 1 111 ? 0.934 5.109 5.766 1 95.06 111 GLU A CA 1
ATOM 824 C C . GLU A 1 111 ? 0.781 6.086 4.605 1 95.06 111 GLU A C 1
ATOM 826 O O . GLU A 1 111 ? 0.828 7.305 4.797 1 95.06 111 GLU A O 1
ATOM 831 N N . LEU A 1 112 ? 0.647 5.551 3.469 1 97.75 112 LEU A N 1
ATOM 832 C CA . LEU A 1 112 ? 0.473 6.383 2.283 1 97.75 112 LEU A CA 1
ATOM 833 C C . LEU A 1 112 ? -0.78 7.242 2.404 1 97.75 112 LEU A C 1
ATOM 835 O O . LEU A 1 112 ? -0.743 8.445 2.125 1 97.75 112 LEU A O 1
ATOM 839 N N . LEU A 1 113 ? -1.839 6.641 2.811 1 98 113 LEU A N 1
ATOM 840 C CA . LEU A 1 113 ? -3.109 7.352 2.906 1 98 113 LEU A CA 1
ATOM 841 C C . LEU A 1 113 ? -3.076 8.375 4.031 1 98 113 LEU A C 1
ATOM 843 O O . LEU A 1 113 ? -3.695 9.438 3.928 1 98 113 LEU A O 1
ATOM 847 N N . LEU A 1 114 ? -2.332 8.062 5.125 1 97.69 114 LEU A N 1
ATOM 848 C CA . LEU A 1 114 ? -2.141 9.07 6.168 1 97.69 114 LEU A CA 1
ATOM 849 C C . LEU A 1 114 ? -1.55 10.344 5.586 1 97.69 114 LEU A C 1
ATOM 851 O O . LEU A 1 114 ? -2.062 11.438 5.836 1 97.69 114 LEU A O 1
ATOM 855 N N . ILE A 1 115 ? -0.554 10.195 4.805 1 98.44 115 ILE A N 1
ATOM 856 C CA . ILE A 1 115 ? 0.137 11.344 4.234 1 98.44 115 ILE A CA 1
ATOM 857 C C . ILE A 1 115 ? -0.763 12.031 3.209 1 98.44 115 ILE A C 1
ATOM 859 O O . ILE A 1 115 ? -0.897 13.258 3.213 1 98.44 115 ILE A O 1
ATOM 863 N N . LEU A 1 116 ? -1.406 11.312 2.365 1 98.62 116 LEU A N 1
ATOM 864 C CA . LEU A 1 116 ? -2.252 11.875 1.314 1 98.62 116 LEU A CA 1
ATOM 865 C C . LEU A 1 116 ? -3.424 12.648 1.913 1 98.62 116 LEU A C 1
ATOM 867 O O . LEU A 1 116 ? -3.715 13.766 1.49 1 98.62 116 LEU A O 1
ATOM 871 N N . ILE A 1 117 ? -4.062 12.094 2.887 1 98.19 117 ILE A N 1
ATOM 872 C CA . ILE A 1 117 ? -5.238 12.711 3.49 1 98.19 117 ILE A CA 1
ATOM 873 C C . ILE A 1 117 ? -4.828 13.984 4.23 1 98.19 117 ILE A C 1
ATOM 875 O O . ILE A 1 117 ? -5.562 14.969 4.234 1 98.19 117 ILE A O 1
ATOM 879 N N . SER A 1 118 ? -3.609 13.953 4.801 1 98.19 118 SER A N 1
ATOM 880 C CA . SER A 1 118 ? -3.113 15.133 5.516 1 98.19 118 SER A CA 1
ATOM 881 C C . SER A 1 118 ? -3.018 16.344 4.59 1 98.19 118 SER A C 1
ATOM 883 O O . SER A 1 118 ? -3.045 17.484 5.051 1 98.19 118 SER A O 1
ATOM 885 N N . ILE A 1 119 ? -2.975 16.125 3.281 1 98.19 119 ILE A N 1
ATOM 886 C CA . ILE A 1 119 ? -2.881 17.234 2.34 1 98.19 119 ILE A CA 1
ATOM 887 C C . ILE A 1 119 ? -4.152 17.297 1.495 1 98.19 119 ILE A C 1
ATOM 889 O O . ILE A 1 119 ? -4.156 17.891 0.415 1 98.19 119 ILE A O 1
ATOM 893 N N . GLY A 1 120 ? -5.152 16.594 1.945 1 97.62 120 GLY A N 1
ATOM 894 C CA . GLY A 1 120 ? -6.488 16.75 1.387 1 97.62 120 GLY A CA 1
ATOM 895 C C . GLY A 1 120 ? -6.734 15.852 0.189 1 97.62 120 GLY A C 1
ATOM 896 O O . GLY A 1 120 ? -7.605 16.141 -0.637 1 97.62 120 GLY A O 1
ATOM 897 N N . LYS A 1 121 ? -5.98 14.789 0.002 1 97.94 121 LYS A N 1
ATOM 898 C CA . LYS A 1 121 ? -6.148 13.852 -1.1 1 97.94 121 LYS A CA 1
ATOM 899 C C . LYS A 1 121 ? -6.434 12.445 -0.582 1 97.94 121 LYS A C 1
ATOM 901 O O . LYS A 1 121 ? -6.145 12.133 0.577 1 97.94 121 LYS A O 1
ATOM 906 N N . GLU A 1 122 ? -7.027 11.617 -1.379 1 96.88 122 GLU A N 1
ATOM 907 C CA . GLU A 1 122 ? -7.289 10.211 -1.067 1 96.88 122 GLU A CA 1
ATOM 908 C C . GLU A 1 122 ? -7.18 9.344 -2.314 1 96.88 122 GLU A C 1
ATOM 910 O O . GLU A 1 122 ? -6.867 9.836 -3.4 1 96.88 122 GLU A O 1
ATOM 915 N N . LEU A 1 123 ? -7.301 8.055 -2.098 1 96.19 123 LEU A N 1
ATOM 916 C CA . LEU A 1 123 ? -7.227 7.117 -3.211 1 96.19 123 LEU A CA 1
ATOM 917 C C . LEU A 1 123 ? -8.578 6.461 -3.459 1 96.19 123 LEU A C 1
ATOM 919 O O . LEU A 1 123 ? -9.266 6.062 -2.514 1 96.19 123 LEU A O 1
ATOM 923 N N . ARG A 1 124 ? -8.938 6.387 -4.668 1 94.12 124 ARG A N 1
ATOM 924 C CA . ARG A 1 124 ? -9.992 5.488 -5.121 1 94.12 124 ARG A CA 1
ATOM 925 C C . ARG A 1 124 ? -9.406 4.238 -5.773 1 94.12 124 ARG A C 1
ATOM 927 O O . ARG A 1 124 ? -8.648 4.336 -6.738 1 94.12 124 ARG A O 1
ATOM 934 N N . ILE A 1 125 ? -9.758 3.068 -5.203 1 95.25 125 ILE A N 1
ATOM 935 C CA . ILE A 1 125 ? -9.117 1.826 -5.621 1 95.25 125 ILE A CA 1
ATOM 936 C C . ILE A 1 125 ? -10.18 0.831 -6.086 1 95.25 125 ILE A C 1
ATOM 938 O O . ILE A 1 125 ? -11.188 0.625 -5.402 1 95.25 125 ILE A O 1
ATOM 942 N N . ARG A 1 126 ? -9.93 0.243 -7.227 1 94 126 ARG A N 1
ATOM 943 C CA . ARG A 1 126 ? -10.789 -0.808 -7.758 1 94 126 ARG A CA 1
ATOM 944 C C . ARG A 1 126 ? -9.969 -2.027 -8.172 1 94 126 ARG A C 1
ATOM 946 O O . ARG A 1 126 ? -8.844 -1.893 -8.656 1 94 126 ARG A O 1
ATOM 953 N N . ILE A 1 127 ? -10.555 -3.172 -7.984 1 96.31 127 ILE A N 1
ATOM 954 C CA . ILE A 1 127 ? -9.938 -4.41 -8.445 1 96.31 127 ILE A CA 1
ATOM 955 C C . ILE A 1 127 ? -10.328 -4.672 -9.898 1 96.31 127 ILE A C 1
ATOM 957 O O . ILE A 1 127 ? -11.5 -4.547 -10.258 1 96.31 127 ILE A O 1
ATOM 961 N N . GLU A 1 128 ? -9.398 -5 -10.656 1 94.69 128 GLU A N 1
ATOM 962 C CA . GLU A 1 128 ? -9.617 -5.344 -12.062 1 94.69 128 GLU A CA 1
ATOM 963 C C . GLU A 1 128 ? -8.836 -6.59 -12.453 1 94.69 128 GLU A C 1
ATOM 965 O O . GLU A 1 128 ? -7.988 -7.066 -11.688 1 94.69 128 GLU A O 1
ATOM 970 N N . ASP A 1 129 ? -9.203 -7.156 -13.602 1 95.5 129 ASP A N 1
ATOM 971 C CA . ASP A 1 129 ? -8.406 -8.258 -14.133 1 95.5 129 ASP A CA 1
ATOM 972 C C . ASP A 1 129 ? -7.035 -7.781 -14.594 1 95.5 129 ASP A C 1
ATOM 974 O O . ASP A 1 129 ? -6.91 -6.695 -15.172 1 95.5 129 ASP A O 1
ATOM 978 N N . PHE A 1 130 ? -6.121 -8.57 -14.258 1 93.94 130 PHE A N 1
ATOM 979 C CA . PHE A 1 130 ? -4.773 -8.219 -14.695 1 93.94 130 PHE A CA 1
ATOM 980 C C . PHE A 1 130 ? -4.605 -8.477 -16.188 1 93.94 130 PHE A C 1
ATOM 982 O O . PHE A 1 130 ? -4.91 -9.57 -16.672 1 93.94 130 PHE A O 1
ATOM 989 N N . ASP A 1 131 ? -4.172 -7.328 -16.844 1 85.12 131 ASP A N 1
ATOM 990 C CA . ASP A 1 131 ? -3.9 -7.449 -18.281 1 85.12 131 ASP A CA 1
ATOM 991 C C . ASP A 1 131 ? -2.41 -7.289 -18.562 1 85.12 131 ASP A C 1
ATOM 993 O O . ASP A 1 131 ? -1.792 -6.309 -18.156 1 85.12 131 ASP A O 1
ATOM 997 N N . ASP A 1 132 ? -1.728 -8.281 -19.031 1 80.94 132 ASP A N 1
ATOM 998 C CA . ASP A 1 132 ? -0.292 -8.266 -19.297 1 80.94 132 ASP A CA 1
ATOM 999 C C . ASP A 1 132 ? 0.031 -7.445 -20.531 1 80.94 132 ASP A C 1
ATOM 1001 O O . ASP A 1 132 ? 0.736 -7.918 -21.438 1 80.94 132 ASP A O 1
ATOM 1005 N N . HIS A 1 133 ? -0.523 -6.207 -20.531 1 77.62 133 HIS A N 1
ATOM 1006 C CA . HIS A 1 133 ? -0.38 -5.367 -21.719 1 77.62 133 HIS A CA 1
ATOM 1007 C C . HIS A 1 133 ? 1.086 -5.047 -21.984 1 77.62 133 HIS A C 1
ATOM 1009 O O . HIS A 1 133 ? 1.46 -4.766 -23.125 1 77.62 133 HIS A O 1
ATOM 1015 N N . ASP A 1 134 ? 1.885 -5.145 -20.969 1 76.75 134 ASP A N 1
ATOM 1016 C CA . ASP A 1 134 ? 3.287 -4.77 -21.125 1 76.75 134 ASP A CA 1
ATOM 1017 C C . ASP A 1 134 ? 4.117 -5.941 -21.641 1 76.75 134 ASP A C 1
ATOM 1019 O O . ASP A 1 134 ? 5.332 -5.828 -21.797 1 76.75 134 ASP A O 1
ATOM 1023 N N . LYS A 1 135 ? 3.555 -6.992 -21.906 1 80.19 135 LYS A N 1
ATOM 1024 C CA . LYS A 1 135 ? 4.254 -8.172 -22.391 1 80.19 135 LYS A CA 1
ATOM 1025 C C . LYS A 1 135 ? 4.973 -7.883 -23.719 1 80.19 135 LYS A C 1
ATOM 1027 O O . LYS A 1 135 ? 6.098 -8.328 -23.922 1 80.19 135 LYS A O 1
ATOM 1032 N N . VAL A 1 136 ? 4.273 -7.074 -24.531 1 76.38 136 VAL A N 1
ATOM 1033 C CA . VAL A 1 136 ? 4.855 -6.73 -25.828 1 76.38 136 VAL A CA 1
ATOM 1034 C C . VAL A 1 136 ? 6.141 -5.934 -25.625 1 76.38 136 VAL A C 1
ATOM 1036 O O . VAL A 1 136 ? 7.141 -6.168 -26.297 1 76.38 136 VAL A O 1
ATOM 1039 N N . LEU A 1 137 ? 6.047 -5.008 -24.734 1 76.38 137 LEU A N 1
ATOM 1040 C CA . LEU A 1 137 ? 7.227 -4.207 -24.422 1 76.38 137 LEU A CA 1
ATOM 1041 C C . LEU A 1 137 ? 8.352 -5.082 -23.875 1 76.38 137 LEU A C 1
ATOM 1043 O O . LEU A 1 137 ? 9.516 -4.887 -24.234 1 76.38 137 LEU A O 1
ATOM 1047 N N . ASP A 1 138 ? 8.031 -6 -23.031 1 80.25 138 ASP A N 1
ATOM 1048 C CA . ASP A 1 138 ? 9.016 -6.883 -22.422 1 80.25 138 ASP A CA 1
ATOM 1049 C C . ASP A 1 138 ? 9.68 -7.777 -23.469 1 80.25 138 ASP A C 1
ATOM 1051 O O . ASP A 1 138 ? 10.883 -8.031 -23.406 1 80.25 138 ASP A O 1
ATOM 1055 N N . GLU A 1 139 ? 8.906 -8.25 -24.312 1 80.75 139 GLU A N 1
ATOM 1056 C CA . GLU A 1 139 ? 9.422 -9.094 -25.391 1 80.75 139 GLU A CA 1
ATOM 1057 C C . GLU A 1 139 ? 10.375 -8.305 -26.281 1 80.75 139 GLU A C 1
ATOM 1059 O O . GLU A 1 139 ? 11.422 -8.82 -26.688 1 80.75 139 GLU A O 1
ATOM 1064 N N . ARG A 1 140 ? 9.914 -7.094 -26.609 1 74.31 140 ARG A N 1
ATOM 1065 C CA . ARG A 1 140 ? 10.766 -6.238 -27.422 1 74.31 140 ARG A CA 1
ATOM 1066 C C . ARG A 1 140 ? 12.086 -5.953 -26.719 1 74.31 140 ARG A C 1
ATOM 1068 O O . ARG A 1 140 ? 13.148 -5.965 -27.359 1 74.31 140 ARG A O 1
ATOM 1075 N N . ALA A 1 141 ? 11.984 -5.707 -25.469 1 73.44 141 ALA A N 1
ATOM 1076 C CA . ALA A 1 141 ? 13.188 -5.426 -24.688 1 73.44 141 ALA A CA 1
ATOM 1077 C C . ALA A 1 141 ? 14.109 -6.637 -24.641 1 73.44 141 ALA A C 1
ATOM 1079 O O . ALA A 1 141 ? 15.336 -6.496 -24.672 1 73.44 141 ALA A O 1
ATOM 1080 N N . ALA A 1 142 ? 13.492 -7.789 -24.5 1 76.25 142 ALA A N 1
ATOM 1081 C CA . ALA A 1 142 ? 14.281 -9.016 -24.469 1 76.25 142 ALA A CA 1
ATOM 1082 C C . ALA A 1 142 ? 14.977 -9.258 -25.812 1 76.25 142 ALA A C 1
ATOM 1084 O O . ALA A 1 142 ? 16.062 -9.836 -25.859 1 76.25 142 ALA A O 1
ATOM 1085 N N . ARG A 1 143 ? 14.289 -8.742 -26.844 1 76.88 143 ARG A N 1
ATOM 1086 C CA . ARG A 1 143 ? 14.836 -8.914 -28.188 1 76.88 143 ARG A CA 1
ATOM 1087 C C . ARG A 1 143 ? 15.906 -7.871 -28.484 1 76.88 143 ARG A C 1
ATOM 1089 O O . ARG A 1 143 ? 16.875 -8.156 -29.188 1 76.88 143 ARG A O 1
ATOM 1096 N N . PHE A 1 144 ? 15.594 -6.629 -27.875 1 78.44 144 PHE A N 1
ATOM 1097 C CA . PHE A 1 144 ? 16.516 -5.527 -28.125 1 78.44 144 PHE A CA 1
ATOM 1098 C C . PHE A 1 144 ? 17.016 -4.93 -26.812 1 78.44 144 PHE A C 1
ATOM 1100 O O . PHE A 1 144 ? 16.75 -3.766 -26.516 1 78.44 144 PHE A O 1
ATOM 1107 N N . PRO A 1 145 ? 17.75 -5.625 -26.031 1 69.94 145 PRO A N 1
ATOM 1108 C CA . PRO A 1 145 ? 18.141 -5.199 -24.688 1 69.94 145 PRO A CA 1
ATOM 1109 C C . PRO A 1 145 ? 18.906 -3.871 -24.672 1 69.94 145 PRO A C 1
ATOM 1111 O O . PRO A 1 145 ? 18.734 -3.062 -23.766 1 69.94 145 PRO A O 1
ATOM 1114 N N . GLU A 1 146 ? 19.641 -3.711 -25.703 1 70 146 GLU A N 1
ATOM 1115 C CA . GLU A 1 146 ? 20.438 -2.486 -25.766 1 70 146 GLU A CA 1
ATOM 1116 C C . GLU A 1 146 ? 19.547 -1.261 -25.922 1 70 146 GLU A C 1
ATOM 1118 O O . GLU A 1 146 ? 19.781 -0.23 -25.297 1 70 146 GLU A O 1
ATOM 1123 N N . ARG A 1 147 ? 18.594 -1.375 -26.703 1 65.12 147 ARG A N 1
ATOM 1124 C CA . ARG A 1 147 ? 17.672 -0.264 -26.922 1 65.12 147 ARG A CA 1
ATOM 1125 C C . ARG A 1 147 ? 16.891 0.057 -25.656 1 65.12 147 ARG A C 1
ATOM 1127 O O . ARG A 1 147 ? 16.656 1.227 -25.344 1 65.12 147 ARG A O 1
ATOM 1134 N N . GLN A 1 148 ? 16.531 -0.955 -24.953 1 63.97 148 GLN A N 1
ATOM 1135 C CA . GLN A 1 148 ? 15.766 -0.767 -23.719 1 63.97 148 GLN A CA 1
ATOM 1136 C C . GLN A 1 148 ? 16.578 -0.025 -22.672 1 63.97 148 GLN A C 1
ATOM 1138 O O . GLN A 1 148 ? 16.078 0.879 -22 1 63.97 148 GLN A O 1
ATOM 1143 N N . ARG A 1 149 ? 17.812 -0.456 -22.562 1 64.31 149 ARG A N 1
ATOM 1144 C CA . ARG A 1 149 ? 18.703 0.226 -21.641 1 64.31 149 ARG A CA 1
ATOM 1145 C C . ARG A 1 149 ? 18.781 1.716 -21.953 1 64.31 149 ARG A C 1
ATOM 1147 O O . ARG A 1 149 ? 18.766 2.549 -21.047 1 64.31 149 ARG A O 1
ATOM 1154 N N . ALA A 1 150 ? 18.812 1.985 -23.141 1 64.06 150 ALA A N 1
ATOM 1155 C CA . ALA A 1 150 ? 18.922 3.375 -23.578 1 64.06 150 ALA A CA 1
ATOM 1156 C C . ALA A 1 150 ? 17.656 4.156 -23.219 1 64.06 150 ALA A C 1
ATOM 1158 O O . ALA A 1 150 ? 17.734 5.301 -22.766 1 64.06 150 ALA A O 1
ATOM 1159 N N . MET A 1 151 ? 16.547 3.578 -23.359 1 61.12 151 MET A N 1
ATOM 1160 C CA . MET A 1 151 ? 15.25 4.203 -23.078 1 61.12 151 MET A CA 1
ATOM 1161 C C . MET A 1 151 ? 15.062 4.418 -21.578 1 61.12 151 MET A C 1
ATOM 1163 O O . MET A 1 151 ? 14.555 5.457 -21.156 1 61.12 151 MET A O 1
ATOM 1167 N N . GLU A 1 152 ? 15.383 3.416 -20.812 1 62 152 GLU A N 1
ATOM 1168 C CA . GLU A 1 152 ? 15.297 3.512 -19.359 1 62 152 GLU A CA 1
ATOM 1169 C C . GLU A 1 152 ? 16.219 4.609 -18.828 1 62 152 GLU A C 1
ATOM 1171 O O . GLU A 1 152 ? 15.836 5.355 -17.922 1 62 152 GLU A O 1
ATOM 1176 N N . GLU A 1 153 ? 17.359 4.676 -19.297 1 61.34 153 GLU A N 1
ATOM 1177 C CA . GLU A 1 153 ? 18.312 5.727 -18.922 1 61.34 153 GLU A CA 1
ATOM 1178 C C . GLU A 1 153 ? 17.75 7.109 -19.25 1 61.34 153 GLU A C 1
ATOM 1180 O O . GLU A 1 153 ? 17.938 8.055 -18.484 1 61.34 153 GLU A O 1
ATOM 1185 N N . HIS A 1 154 ? 17.031 7.086 -20.297 1 60.31 154 HIS A N 1
ATOM 1186 C CA . HIS A 1 154 ? 16.438 8.359 -20.703 1 60.31 154 HIS A CA 1
ATOM 1187 C C . HIS A 1 154 ? 15.32 8.766 -19.75 1 60.31 154 HIS A C 1
ATOM 1189 O O . HIS A 1 154 ? 15.25 9.922 -19.328 1 60.31 154 HIS A O 1
ATOM 1195 N N . ARG A 1 155 ? 14.484 7.793 -19.453 1 55.5 155 ARG A N 1
ATOM 1196 C CA . ARG A 1 155 ? 13.391 8.047 -18.516 1 55.5 155 ARG A CA 1
ATOM 1197 C C . ARG A 1 155 ? 13.914 8.484 -17.156 1 55.5 155 ARG A C 1
ATOM 1199 O O . ARG A 1 155 ? 13.398 9.43 -16.562 1 55.5 155 ARG A O 1
ATOM 1206 N N . ASP A 1 156 ? 14.852 7.727 -16.594 1 55.69 156 ASP A N 1
ATOM 1207 C CA . ASP A 1 156 ? 15.477 8.062 -15.32 1 55.69 156 ASP A CA 1
ATOM 1208 C C . ASP A 1 156 ? 16.062 9.469 -15.352 1 55.69 156 ASP A C 1
ATOM 1210 O O . ASP A 1 156 ? 15.977 10.211 -14.375 1 55.69 156 ASP A O 1
ATOM 1214 N N . ARG A 1 157 ? 16.656 9.805 -16.406 1 53.97 157 ARG A N 1
ATOM 1215 C CA . ARG A 1 157 ? 17.234 11.133 -16.578 1 53.97 157 ARG A CA 1
ATOM 1216 C C . ARG A 1 157 ? 16.172 12.219 -16.531 1 53.97 157 ARG A C 1
ATOM 1218 O O . ARG A 1 157 ? 16.391 13.289 -15.961 1 53.97 157 ARG A O 1
ATOM 1225 N N . LEU A 1 158 ? 15.047 11.914 -17.109 1 52.66 158 LEU A N 1
ATOM 1226 C CA . LEU A 1 158 ? 13.953 12.875 -17.125 1 52.66 158 LEU A CA 1
ATOM 1227 C C . LEU A 1 158 ? 13.383 13.062 -15.727 1 52.66 158 LEU A C 1
ATOM 1229 O O . LEU A 1 158 ? 13.039 14.18 -15.336 1 52.66 158 LEU A O 1
ATOM 1233 N N . LEU A 1 159 ? 13.234 11.984 -15.109 1 51.47 159 LEU A N 1
ATOM 1234 C CA . LEU A 1 159 ? 12.75 12.062 -13.734 1 51.47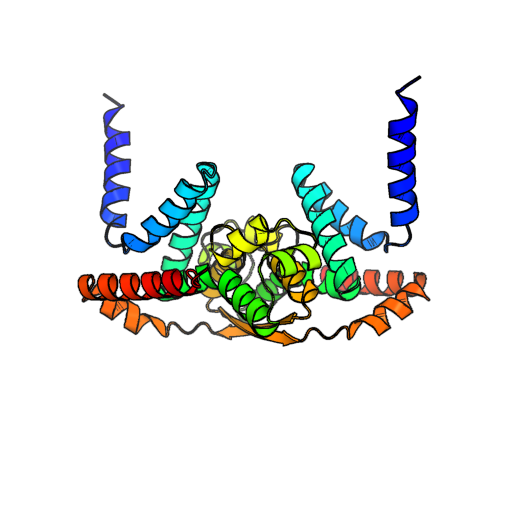 159 LEU A CA 1
ATOM 1235 C C . LEU A 1 159 ? 13.734 12.82 -12.852 1 51.47 159 LEU A C 1
ATOM 1237 O O . LEU A 1 159 ? 13.328 13.562 -11.953 1 51.47 159 LEU A O 1
ATOM 1241 N N . ASP A 1 160 ? 14.961 12.57 -13.055 1 49.09 160 ASP A N 1
ATOM 1242 C CA . ASP A 1 160 ? 16.016 13.312 -12.352 1 49.09 160 ASP A CA 1
ATOM 1243 C C . ASP A 1 160 ? 15.945 14.797 -12.695 1 49.09 160 ASP A C 1
ATOM 1245 O O . ASP A 1 160 ? 16.219 15.648 -11.844 1 49.09 160 ASP A O 1
ATOM 1249 N N . ASN A 1 161 ? 15.703 15.016 -13.875 1 48.03 161 ASN A N 1
ATOM 1250 C CA . ASN A 1 161 ? 15.688 16.406 -14.32 1 48.03 161 ASN A CA 1
ATOM 1251 C C . ASN A 1 161 ? 14.445 17.141 -13.82 1 48.03 161 ASN A C 1
ATOM 1253 O O . ASN A 1 161 ? 14.445 18.375 -13.742 1 48.03 161 ASN A O 1
ATOM 1257 N N . VAL A 1 162 ? 13.406 16.547 -13.648 1 44.19 162 VAL A N 1
ATOM 1258 C CA . VAL A 1 162 ? 12.258 17.234 -13.055 1 44.19 162 VAL A CA 1
ATOM 1259 C C . VAL A 1 162 ? 12.578 17.625 -11.617 1 44.19 162 VAL A C 1
ATOM 1261 O O . VAL A 1 162 ? 11.961 18.531 -11.062 1 44.19 162 VAL A O 1
ATOM 1264 N N . THR A 1 163 ? 13.312 16.844 -10.992 1 41 163 THR A N 1
ATOM 1265 C CA . THR A 1 163 ? 13.703 17.188 -9.625 1 41 163 THR A CA 1
ATOM 1266 C C . THR A 1 163 ? 14.648 18.375 -9.609 1 41 163 THR A C 1
ATOM 1268 O O . THR A 1 163 ? 14.938 18.938 -8.547 1 41 163 THR A O 1
ATOM 1271 N N . GLU A 1 164 ? 15.32 18.578 -10.633 1 39.78 164 GLU A N 1
ATOM 1272 C CA . GLU A 1 164 ? 16.219 19.719 -10.617 1 39.78 164 GLU A CA 1
ATOM 1273 C C . GLU A 1 164 ? 15.469 21.016 -10.953 1 39.78 164 GLU A C 1
ATOM 1275 O O . GLU A 1 164 ? 15.281 21.344 -12.125 1 39.78 164 GLU A O 1
ATOM 1280 N N . GLU A 1 165 ? 14.344 21.266 -10.352 1 35.66 165 GLU A N 1
ATOM 1281 C CA . GLU A 1 165 ? 13.992 22.672 -10.523 1 35.66 165 GLU A CA 1
ATOM 1282 C C . GLU A 1 165 ? 15.188 23.578 -10.258 1 35.66 165 GLU A C 1
ATOM 1284 O O . GLU A 1 165 ? 15.953 23.344 -9.312 1 35.66 165 GLU A O 1
ATOM 1289 N N . PRO A 1 166 ? 15.625 24.344 -11.289 1 37.03 166 PRO A N 1
ATOM 1290 C CA . PRO A 1 166 ? 16.594 25.375 -10.938 1 37.03 166 PRO A CA 1
ATOM 1291 C C . PRO A 1 166 ? 16.266 26.078 -9.625 1 37.03 166 PRO A C 1
ATOM 1293 O O . PRO A 1 166 ? 15.086 26.297 -9.32 1 37.03 166 PRO A O 1
ATOM 1296 N N . ARG A 1 167 ? 17.219 26.125 -8.586 1 31.27 167 ARG A N 1
ATOM 1297 C CA . ARG A 1 167 ? 17.203 27.156 -7.547 1 31.27 167 ARG A CA 1
ATOM 1298 C C . ARG A 1 167 ? 16.844 28.516 -8.133 1 31.27 167 ARG A C 1
ATOM 1300 O O . ARG A 1 167 ? 17.297 28.859 -9.227 1 31.27 167 ARG A O 1
ATOM 1307 N N . MET B 1 1 ? 13.5 12.172 45.156 1 25.19 1 MET B N 1
ATOM 1308 C CA . MET B 1 1 ? 12.164 12.742 45.031 1 25.19 1 MET B CA 1
ATOM 1309 C C . MET B 1 1 ? 11.789 12.891 43.562 1 25.19 1 MET B C 1
ATOM 1311 O O . MET B 1 1 ? 10.766 13.492 43.219 1 25.19 1 MET B O 1
ATOM 1315 N N . TYR B 1 2 ? 12.805 12.703 42.625 1 32.62 2 TYR B N 1
ATOM 1316 C CA . TYR B 1 2 ? 12.688 12.961 41.188 1 32.62 2 TYR B CA 1
ATOM 1317 C C . TYR B 1 2 ? 11.938 11.836 40.5 1 32.62 2 TYR B C 1
ATOM 1319 O O . TYR B 1 2 ? 11.828 11.82 39.281 1 32.62 2 TYR B O 1
ATOM 1327 N N . ALA B 1 3 ? 11.617 10.695 41.156 1 39.84 3 ALA B N 1
ATOM 1328 C CA . ALA B 1 3 ? 11.07 9.508 40.5 1 39.84 3 ALA B CA 1
ATOM 1329 C C . ALA B 1 3 ? 9.578 9.672 40.25 1 39.84 3 ALA B C 1
ATOM 1331 O O . ALA B 1 3 ? 9.016 8.992 39.375 1 39.84 3 ALA B O 1
ATOM 1332 N N . SER B 1 4 ? 8.812 10.523 40.938 1 40.28 4 SER B N 1
ATOM 1333 C CA . SER B 1 4 ? 7.355 10.508 40.938 1 40.28 4 SER B CA 1
ATOM 1334 C C . SER B 1 4 ? 6.801 11.266 39.75 1 40.28 4 SER B C 1
ATOM 1336 O O . SER B 1 4 ? 5.66 11.039 39.312 1 40.28 4 SER B O 1
ATOM 1338 N N . ALA B 1 5 ? 7.562 12.266 39.25 1 38.94 5 ALA B N 1
ATOM 1339 C CA . ALA B 1 5 ? 6.965 13.141 38.25 1 38.94 5 ALA B CA 1
ATOM 1340 C C . ALA B 1 5 ? 6.789 12.414 36.906 1 38.94 5 ALA B C 1
ATOM 1342 O O . ALA B 1 5 ? 5.852 12.695 36.156 1 38.94 5 ALA B O 1
ATOM 1343 N N . SER B 1 6 ? 7.688 11.336 36.688 1 36.97 6 SER B N 1
ATOM 1344 C CA 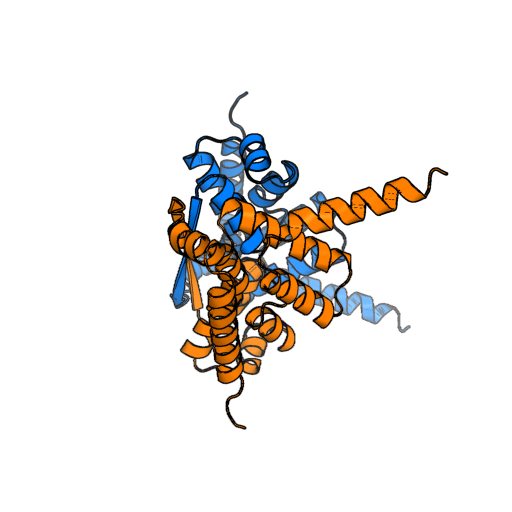. SER B 1 6 ? 7.645 10.703 35.344 1 36.97 6 SER B CA 1
ATOM 1345 C C . SER B 1 6 ? 6.43 9.789 35.219 1 36.97 6 SER B C 1
ATOM 1347 O O . SER B 1 6 ? 5.934 9.57 34.125 1 36.97 6 SER B O 1
ATOM 1349 N N . ALA B 1 7 ? 5.898 9.305 36.438 1 39.53 7 ALA B N 1
ATOM 1350 C CA . ALA B 1 7 ? 4.734 8.43 36.438 1 39.53 7 ALA B CA 1
ATOM 1351 C C . ALA B 1 7 ? 3.453 9.219 36.188 1 39.53 7 ALA B C 1
ATOM 1353 O O . ALA B 1 7 ? 2.555 8.758 35.469 1 39.53 7 ALA B O 1
ATOM 1354 N N . SER B 1 8 ? 3.369 10.438 36.688 1 37.25 8 SER B N 1
ATOM 1355 C CA . SER B 1 8 ? 2.17 11.258 36.594 1 37.25 8 SER B CA 1
ATOM 1356 C C . SER B 1 8 ? 1.998 11.773 35.156 1 37.25 8 SER B C 1
ATOM 1358 O O . SER B 1 8 ? 0.875 11.867 34.656 1 37.25 8 SER B O 1
ATOM 1360 N N . GLN B 1 9 ? 3.135 12.172 34.5 1 32.97 9 GLN B N 1
ATOM 1361 C CA . GLN B 1 9 ? 2.965 12.672 33.125 1 32.97 9 GLN B CA 1
ATOM 1362 C C . GLN B 1 9 ? 2.523 11.562 32.188 1 32.97 9 GLN B C 1
ATOM 1364 O O . GLN B 1 9 ? 1.761 11.805 31.234 1 32.97 9 GLN B O 1
ATOM 1369 N N . ALA B 1 10 ? 2.971 10.289 32.438 1 35.22 10 ALA B N 1
ATOM 1370 C CA . ALA B 1 10 ? 2.541 9.125 31.656 1 35.22 10 ALA B CA 1
ATOM 1371 C C . ALA B 1 10 ? 1.07 8.812 31.922 1 35.22 10 ALA B C 1
ATOM 1373 O O . ALA B 1 10 ? 0.322 8.516 30.984 1 35.22 10 ALA B O 1
ATOM 1374 N N . ALA B 1 11 ? 0.542 8.953 33.094 1 37.88 11 ALA B N 1
ATOM 1375 C CA . ALA B 1 11 ? -0.862 8.742 33.438 1 37.88 11 ALA B CA 1
ATOM 1376 C C . ALA B 1 11 ? -1.75 9.789 32.75 1 37.88 11 ALA B C 1
ATOM 1378 O O . ALA B 1 11 ? -2.826 9.469 32.25 1 37.88 11 ALA B O 1
ATOM 1379 N N . TYR B 1 12 ? -1.415 11.086 32.719 1 32.09 12 TYR B N 1
ATOM 1380 C CA . TYR B 1 12 ? -2.186 12.188 32.156 1 32.09 12 TYR B CA 1
ATOM 1381 C C . TYR B 1 12 ? -2.279 12.062 30.641 1 32.09 12 TYR B C 1
ATOM 1383 O O . TYR B 1 12 ? -3.357 12.227 30.078 1 32.09 12 TYR B O 1
ATOM 1391 N N . LEU B 1 13 ? -1.214 11.688 29.844 1 36.97 13 LEU B N 1
ATOM 1392 C CA . LEU B 1 13 ? -1.314 11.43 28.406 1 36.97 13 LEU B CA 1
ATOM 1393 C C . LEU B 1 13 ? -2.197 10.219 28.141 1 36.97 13 LEU B C 1
ATOM 1395 O O . LEU B 1 13 ? -2.865 10.148 27.094 1 36.97 13 LEU B O 1
ATOM 1399 N N . LEU B 1 14 ? -2.395 9.281 29.062 1 37.97 14 LEU B N 1
ATOM 1400 C CA . LEU B 1 14 ? -3.348 8.18 29.047 1 37.97 14 LEU B CA 1
ATOM 1401 C C . LEU B 1 14 ? -4.773 8.688 29.219 1 37.97 14 LEU B C 1
ATOM 1403 O O . LEU B 1 14 ? -5.707 8.156 28.609 1 37.97 14 LEU B O 1
ATOM 1407 N N . SER B 1 15 ? -5.121 9.602 30.062 1 36.03 15 SER B N 1
ATOM 1408 C CA . SER B 1 15 ? -6.473 10.078 30.328 1 36.03 15 SER B CA 1
ATOM 1409 C C . SER B 1 15 ? -7.027 10.875 29.156 1 36.03 15 SER B C 1
ATOM 1411 O O . SER B 1 15 ? -8.211 10.773 28.828 1 36.03 15 SER B O 1
ATOM 1413 N N . LYS B 1 16 ? -6.398 11.93 28.609 1 39.09 16 LYS B N 1
ATOM 1414 C CA . LYS B 1 16 ? -6.934 12.758 27.531 1 39.09 16 LYS B CA 1
ATOM 1415 C C . LYS B 1 16 ? -7.066 11.953 26.234 1 39.09 16 LYS B C 1
ATOM 1417 O O . LYS B 1 16 ? -7.719 12.391 25.297 1 39.09 16 LYS B O 1
ATOM 1422 N N . ARG B 1 17 ? -6.285 10.828 25.922 1 39.47 17 ARG B N 1
ATOM 1423 C CA . ARG B 1 17 ? -6.324 9.711 24.984 1 39.47 17 ARG B CA 1
ATOM 1424 C C . ARG B 1 17 ? -7.508 8.797 25.281 1 39.47 17 ARG B C 1
ATOM 1426 O O . ARG B 1 17 ? -7.742 7.824 24.562 1 39.47 17 ARG B O 1
ATOM 1433 N N . GLU B 1 18 ? -8.32 8.93 26.203 1 36.69 18 GLU B N 1
ATOM 1434 C CA . GLU B 1 18 ? -9.508 8.227 26.672 1 36.69 18 GLU B CA 1
ATOM 1435 C C . GLU B 1 18 ? -10.703 8.492 25.766 1 36.69 18 GLU B C 1
ATOM 1437 O O . GLU B 1 18 ? -11.719 7.797 25.828 1 36.69 18 GLU B O 1
ATOM 1442 N N . SER B 1 19 ? -10.789 9.648 25.156 1 39.09 19 SER B N 1
ATOM 1443 C CA . SER B 1 19 ? -12.008 9.836 24.375 1 39.09 19 SER B CA 1
ATOM 1444 C C . SER B 1 19 ? -11.938 9.086 23.062 1 39.09 19 SER B C 1
ATOM 1446 O O . SER B 1 19 ? -12.812 9.242 22.203 1 39.09 19 SER B O 1
ATOM 1448 N N . ARG B 1 20 ? -10.781 8.461 22.688 1 44.62 20 ARG B N 1
ATOM 1449 C CA . ARG B 1 20 ? -10.516 7.625 21.516 1 44.62 20 ARG B CA 1
ATOM 1450 C C . ARG B 1 20 ? -11.297 6.316 21.594 1 44.62 20 ARG B C 1
ATOM 1452 O O . ARG B 1 20 ? -11.336 5.672 22.641 1 44.62 20 ARG B O 1
ATOM 1459 N N . SER B 1 21 ? -12.242 5.973 20.766 1 43.69 21 SER B N 1
ATOM 1460 C CA . SER B 1 21 ? -13.031 4.762 20.938 1 43.69 21 SER B CA 1
ATOM 1461 C C . SER B 1 21 ? -12.148 3.572 21.297 1 43.69 21 SER B C 1
ATOM 1463 O O . SER B 1 21 ? -11.164 3.297 20.609 1 43.69 21 SER B O 1
ATOM 1465 N N . PRO B 1 22 ? -12.07 3.141 22.625 1 45.09 22 PRO B N 1
ATOM 1466 C CA . PRO B 1 22 ? -11.328 2.043 23.234 1 45.09 22 PRO B CA 1
ATOM 1467 C C . PRO B 1 22 ? -11.242 0.806 22.344 1 45.09 22 PRO B C 1
ATOM 1469 O O . PRO B 1 22 ? -10.25 0.075 22.391 1 45.09 22 PRO B O 1
ATOM 1472 N N . THR B 1 23 ? -12.203 0.682 21.578 1 45.84 23 THR B N 1
ATOM 1473 C CA . THR B 1 23 ? -12.32 -0.616 20.922 1 45.84 23 THR B CA 1
ATOM 1474 C C . THR B 1 23 ? -11.281 -0.761 19.812 1 45.84 23 THR B C 1
ATOM 1476 O O . THR B 1 23 ? -10.688 -1.829 19.656 1 45.84 23 THR B O 1
ATOM 1479 N N . HIS B 1 24 ? -11.078 0.302 19.125 1 48.59 24 HIS B N 1
ATOM 1480 C CA . HIS B 1 24 ? -10.203 0.151 17.969 1 48.59 24 HIS B CA 1
ATOM 1481 C C . HIS B 1 24 ? -8.75 0.022 18.391 1 48.59 24 HIS B C 1
ATOM 1483 O O . HIS B 1 24 ? -8.023 -0.831 17.875 1 48.59 24 HIS B O 1
ATOM 1489 N N . LEU B 1 25 ? -8.344 0.858 19.359 1 52.19 25 LEU B N 1
ATOM 1490 C CA . LEU B 1 25 ? -7.004 0.69 19.891 1 52.19 25 LEU B CA 1
ATOM 1491 C C . LEU B 1 25 ? -6.82 -0.708 20.469 1 52.19 25 LEU B C 1
ATOM 1493 O O . LEU B 1 25 ? -5.738 -1.288 20.375 1 52.19 25 LEU B O 1
ATOM 1497 N N . LEU B 1 26 ? -7.93 -1.097 21 1 47.03 26 LEU B N 1
ATOM 1498 C CA . LEU B 1 26 ? -7.891 -2.445 21.547 1 47.03 26 LEU B CA 1
ATOM 1499 C C . LEU B 1 26 ?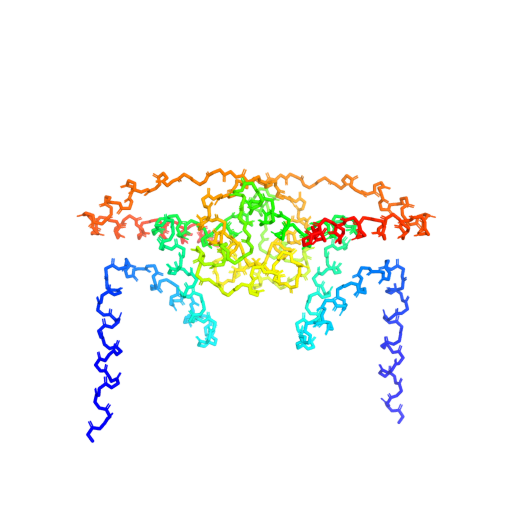 -7.656 -3.479 20.453 1 47.03 26 LEU B C 1
ATOM 1501 O O . LEU B 1 26 ? -6.902 -4.434 20.641 1 47.03 26 LEU B O 1
ATOM 1505 N N . HIS B 1 27 ? -8.375 -3.232 19.406 1 51.09 27 HIS B N 1
ATOM 1506 C CA . HIS B 1 27 ? -8.164 -4.184 18.312 1 51.09 27 HIS B CA 1
ATOM 1507 C C . HIS B 1 27 ? -6.727 -4.129 17.812 1 51.09 27 HIS B C 1
ATOM 1509 O O . HIS B 1 27 ? -6.105 -5.168 17.562 1 51.09 27 HIS B O 1
ATOM 1515 N N . CYS B 1 28 ? -6.27 -2.953 17.688 1 55.09 28 CYS B N 1
ATOM 1516 C CA . CYS B 1 28 ? -4.875 -2.838 17.281 1 55.09 28 CYS B CA 1
ATOM 1517 C C . CYS B 1 28 ? -3.957 -3.523 18.297 1 55.09 28 CYS B C 1
ATOM 1519 O O . CYS B 1 28 ? -3.029 -4.238 17.906 1 55.09 28 CYS B O 1
ATOM 1521 N N . ARG B 1 29 ? -4.273 -3.217 19.547 1 49.66 29 ARG B N 1
ATOM 1522 C CA . ARG B 1 29 ? -3.49 -3.844 20.609 1 49.66 29 ARG B CA 1
ATOM 1523 C C . ARG B 1 29 ? -3.635 -5.363 20.562 1 49.66 29 ARG B C 1
ATOM 1525 O O . ARG B 1 29 ? -2.66 -6.086 20.781 1 49.66 29 ARG B O 1
ATOM 1532 N N . ARG B 1 30 ? -4.855 -5.711 20.312 1 49.28 30 ARG B N 1
ATOM 1533 C CA . ARG B 1 30 ? -5.066 -7.152 20.25 1 49.28 30 ARG B CA 1
ATOM 1534 C C . ARG B 1 30 ? -4.273 -7.77 19.109 1 49.28 30 ARG B C 1
ATOM 1536 O O . ARG B 1 30 ? -3.676 -8.836 19.25 1 49.28 30 ARG B O 1
ATOM 1543 N N . ALA B 1 31 ? -4.352 -7.07 18.062 1 52.97 31 ALA B N 1
ATOM 1544 C CA . ALA B 1 31 ? -3.566 -7.582 16.953 1 52.97 31 ALA B CA 1
ATOM 1545 C C . ALA B 1 31 ? -2.078 -7.598 17.281 1 52.97 31 ALA B C 1
ATOM 1547 O O . ALA B 1 31 ? -1.373 -8.555 16.953 1 52.97 31 ALA B O 1
ATOM 1548 N N . CYS B 1 32 ? -1.723 -6.516 17.891 1 55 32 CYS B N 1
ATOM 1549 C CA . CYS B 1 32 ? -0.317 -6.488 18.281 1 55 32 CYS B CA 1
ATOM 1550 C C . CYS B 1 32 ? -0.008 -7.59 19.297 1 55 32 CYS B C 1
ATOM 1552 O O . CYS B 1 32 ? 1.028 -8.25 19.203 1 55 32 CYS B O 1
ATOM 1554 N N . VAL B 1 33 ? -0.817 -7.699 20.297 1 48.69 33 VAL B N 1
ATOM 1555 C CA . VAL B 1 33 ? -0.615 -8.719 21.328 1 48.69 33 VAL B CA 1
ATOM 1556 C C . VAL B 1 33 ? -0.733 -10.109 20.719 1 48.69 33 VAL B C 1
ATOM 1558 O O . VAL B 1 33 ? 0.037 -11.008 21.047 1 48.69 33 VAL B O 1
ATOM 1561 N N . SER B 1 34 ? -1.754 -10.188 20 1 48.44 34 SER B N 1
ATOM 1562 C CA . SER B 1 34 ? -1.943 -11.516 19.438 1 48.44 34 SER B CA 1
ATOM 1563 C C . SER B 1 34 ? -0.755 -11.922 18.562 1 48.44 34 SER B C 1
ATOM 1565 O O . SER B 1 34 ? -0.393 -13.094 18.516 1 48.44 34 SER B O 1
ATOM 1567 N N . MET B 1 35 ? -0.194 -10.977 18 1 49.34 35 MET B N 1
ATOM 1568 C CA . MET B 1 35 ? 0.877 -11.297 17.062 1 49.34 35 MET B CA 1
ATOM 1569 C C . MET B 1 35 ? 2.219 -11.391 17.781 1 49.34 35 MET B C 1
ATOM 1571 O O . MET B 1 35 ? 3.254 -11.609 17.141 1 49.34 35 MET B O 1
ATOM 1575 N N . MET B 1 36 ? 2.066 -11.469 19.078 1 51.12 36 MET B N 1
ATOM 1576 C CA . MET B 1 36 ? 3.336 -11.5 19.797 1 51.12 36 MET B CA 1
ATOM 1577 C C . MET B 1 36 ? 4.352 -10.57 19.156 1 51.12 36 MET B C 1
ATOM 1579 O O . MET B 1 36 ? 5.527 -10.914 19.031 1 51.12 36 MET B O 1
ATOM 1583 N N . ARG B 1 37 ? 3.859 -9.555 18.531 1 56.47 37 ARG B N 1
ATOM 1584 C CA . ARG B 1 37 ? 4.797 -8.719 17.797 1 56.47 37 ARG B CA 1
ATOM 1585 C C . ARG B 1 37 ? 5.652 -7.887 18.75 1 56.47 37 ARG B C 1
ATOM 1587 O O . ARG B 1 37 ? 5.309 -7.715 19.922 1 56.47 37 ARG B O 1
ATOM 1594 N N . ASN B 1 38 ? 6.836 -7.621 18.359 1 61.84 38 ASN B N 1
ATOM 1595 C CA . ASN B 1 38 ? 7.789 -6.75 19.047 1 61.84 38 ASN B CA 1
ATOM 1596 C C . ASN B 1 38 ? 7.152 -5.422 19.453 1 61.84 38 ASN B C 1
ATOM 1598 O O . ASN B 1 38 ? 6.223 -4.953 18.781 1 61.84 38 ASN B O 1
ATOM 1602 N N . GLY B 1 39 ? 7.289 -5.09 20.641 1 62.47 39 GLY B N 1
ATOM 1603 C CA . GLY B 1 39 ? 6.785 -3.859 21.234 1 62.47 39 GLY B CA 1
ATOM 1604 C C . GLY B 1 39 ? 6.895 -2.666 20.312 1 62.47 39 GLY B C 1
ATOM 1605 O O . GLY B 1 39 ? 5.984 -1.834 20.25 1 62.47 39 GLY B O 1
ATOM 1606 N N . ARG B 1 40 ? 7.926 -2.656 19.547 1 67.88 40 ARG B N 1
ATOM 1607 C CA . ARG B 1 40 ? 8.141 -1.538 18.641 1 67.88 40 ARG B CA 1
ATOM 1608 C C . ARG B 1 40 ? 7.117 -1.544 17.516 1 67.88 40 ARG B C 1
ATOM 1610 O O . ARG B 1 40 ? 6.559 -0.5 17.172 1 67.88 40 ARG B O 1
ATOM 1617 N N . VAL B 1 41 ? 6.82 -2.734 17 1 68.94 41 VAL B N 1
ATOM 1618 C CA . VAL B 1 41 ? 5.875 -2.861 15.891 1 68.94 41 VAL B CA 1
ATOM 1619 C C . VAL B 1 41 ? 4.48 -2.447 16.359 1 68.94 41 VAL B C 1
ATOM 1621 O O . VAL B 1 41 ? 3.75 -1.778 15.617 1 68.94 41 VAL B O 1
ATOM 1624 N N . CYS B 1 42 ? 4.246 -2.777 17.547 1 73 42 CYS B N 1
ATOM 1625 C CA . CYS B 1 42 ? 2.939 -2.443 18.109 1 73 42 CYS B CA 1
ATOM 1626 C C . CYS B 1 42 ? 2.793 -0.937 18.281 1 73 42 CYS B C 1
ATOM 1628 O O . CYS B 1 42 ? 1.763 -0.363 17.938 1 73 42 CYS B O 1
ATOM 1630 N N . ARG B 1 43 ? 3.781 -0.35 18.797 1 76.31 43 ARG B N 1
ATOM 1631 C CA . ARG B 1 43 ? 3.746 1.091 19.016 1 76.31 43 ARG B CA 1
ATOM 1632 C C . ARG B 1 43 ? 3.596 1.846 17.703 1 76.31 43 ARG B C 1
ATOM 1634 O O . ARG B 1 43 ? 2.84 2.816 17.625 1 76.31 43 ARG B O 1
ATOM 1641 N N . GLU B 1 44 ? 4.25 1.318 16.672 1 77.5 44 GLU B N 1
ATOM 1642 C CA . GLU B 1 44 ? 4.199 1.967 15.367 1 77.5 44 GLU B CA 1
ATOM 1643 C C . GLU B 1 44 ? 2.816 1.823 14.734 1 77.5 44 GLU B C 1
ATOM 1645 O O . GLU B 1 44 ? 2.309 2.766 14.125 1 77.5 44 GLU B O 1
ATOM 1650 N N . ALA B 1 45 ? 2.305 0.661 14.953 1 79.88 45 ALA B N 1
ATOM 1651 C CA . ALA B 1 45 ? 0.968 0.416 14.414 1 79.88 45 ALA B CA 1
ATOM 1652 C C . ALA B 1 45 ? -0.067 1.312 15.086 1 79.88 45 ALA B C 1
ATOM 1654 O O . ALA B 1 45 ? -0.931 1.884 14.414 1 79.88 45 ALA B O 1
ATOM 1655 N N . ILE B 1 46 ? 0.107 1.456 16.328 1 82.25 46 ILE B N 1
ATOM 1656 C CA . ILE B 1 46 ? -0.808 2.295 17.094 1 82.25 46 ILE B CA 1
ATOM 1657 C C . ILE B 1 46 ? -0.646 3.754 16.672 1 82.25 46 ILE B C 1
ATOM 1659 O O . ILE B 1 46 ? -1.636 4.453 16.453 1 82.25 46 ILE B O 1
ATOM 1663 N N . ALA B 1 47 ? 0.546 4.152 16.625 1 84.56 47 ALA B N 1
ATOM 1664 C CA . ALA B 1 47 ? 0.821 5.531 16.234 1 84.56 47 ALA B CA 1
ATOM 1665 C C . ALA B 1 47 ? 0.242 5.824 14.852 1 84.56 47 ALA B C 1
ATOM 1667 O O . ALA B 1 47 ? -0.296 6.91 14.609 1 84.56 47 ALA B O 1
ATOM 1668 N N . MET B 1 48 ? 0.388 4.879 13.992 1 87.06 48 MET B N 1
ATOM 1669 C CA . MET B 1 48 ? -0.144 5.027 12.641 1 87.06 48 MET B CA 1
ATOM 1670 C C . MET B 1 48 ? -1.662 5.176 12.672 1 87.06 48 MET B C 1
ATOM 1672 O O . MET B 1 48 ? -2.217 6.051 12 1 87.06 48 MET B O 1
ATOM 1676 N N . LEU B 1 49 ? -2.283 4.371 13.375 1 87.44 49 LEU B N 1
ATOM 1677 C CA . LEU B 1 49 ? -3.74 4.422 13.469 1 87.44 49 LEU B CA 1
ATOM 1678 C C . LEU B 1 49 ? -4.203 5.73 14.094 1 87.44 49 LEU B C 1
ATOM 1680 O O . LEU B 1 49 ? -5.188 6.324 13.648 1 87.44 49 LEU B O 1
ATOM 1684 N N . GLU B 1 50 ? -3.535 6.133 15.117 1 87.44 50 GLU B N 1
ATOM 1685 C CA . GLU B 1 50 ? -3.852 7.414 15.742 1 87.44 50 GLU B CA 1
ATOM 1686 C C . GLU B 1 50 ? -3.701 8.562 14.75 1 87.44 50 GLU B C 1
ATOM 1688 O O . GLU B 1 50 ? -4.52 9.492 14.742 1 87.44 50 GLU B O 1
ATOM 1693 N N . GLY B 1 51 ? -2.676 8.484 13.984 1 92.75 51 GLY B N 1
ATOM 1694 C CA . GLY B 1 51 ? -2.492 9.492 12.945 1 92.75 51 GLY B CA 1
ATOM 1695 C C . GLY B 1 51 ? -3.629 9.531 11.945 1 92.75 51 GLY B C 1
ATOM 1696 O O . GLY B 1 51 ? -4.121 10.602 11.602 1 92.75 51 GLY B O 1
ATOM 1697 N N . LEU B 1 52 ? -4.074 8.414 11.562 1 94.5 52 LEU B N 1
ATOM 1698 C CA . LEU B 1 52 ? -5.18 8.32 10.617 1 94.5 52 LEU B CA 1
ATOM 1699 C C . LEU B 1 52 ? -6.465 8.875 11.219 1 94.5 52 LEU B C 1
ATOM 1701 O O . LEU B 1 52 ? -7.223 9.57 10.547 1 94.5 52 LEU B O 1
ATOM 1705 N N . GLU B 1 53 ? -6.676 8.547 12.438 1 90.38 53 GLU B N 1
ATOM 1706 C CA . GLU B 1 53 ? -7.867 9.055 13.109 1 90.38 53 GLU B CA 1
ATOM 1707 C C . GLU B 1 53 ? -7.844 10.578 13.203 1 90.38 53 GLU B C 1
ATOM 1709 O O . GLU B 1 53 ? -8.883 11.227 13.07 1 90.38 53 GLU B O 1
ATOM 1714 N N . ARG B 1 54 ? -6.73 11.023 13.461 1 92.12 54 ARG B N 1
ATOM 1715 C CA . ARG B 1 54 ? -6.566 12.469 13.562 1 92.12 54 ARG B CA 1
ATOM 1716 C C . ARG B 1 54 ? -6.922 13.164 12.25 1 92.12 54 ARG B C 1
ATOM 1718 O O . ARG B 1 54 ? -7.648 14.156 12.242 1 92.12 54 ARG B O 1
ATOM 1725 N N . VAL B 1 55 ? -6.555 12.602 11.156 1 94.38 55 VAL B N 1
ATOM 1726 C CA . VAL B 1 55 ? -6.684 13.32 9.898 1 94.38 55 VAL B CA 1
ATOM 1727 C C . VAL B 1 55 ? -7.992 12.938 9.211 1 94.38 55 VAL B C 1
ATOM 1729 O O . VAL B 1 55 ? -8.516 13.695 8.391 1 94.38 55 VAL B O 1
ATOM 1732 N N . ALA B 1 56 ? -8.555 11.773 9.477 1 94.56 56 ALA B N 1
ATOM 1733 C CA . ALA B 1 56 ? -9.68 11.289 8.68 1 94.56 56 ALA B CA 1
ATOM 1734 C C . ALA B 1 56 ? -10.859 10.898 9.57 1 94.56 56 ALA B C 1
ATOM 1736 O O . ALA B 1 56 ? -11.961 10.648 9.07 1 94.56 56 ALA B O 1
ATOM 1737 N N . GLY B 1 57 ? -10.641 10.789 10.891 1 90.25 57 GLY B N 1
ATOM 1738 C CA . GLY B 1 57 ? -11.68 10.312 11.789 1 90.25 57 GLY B CA 1
ATOM 1739 C C . GLY B 1 57 ? -11.625 8.812 12.023 1 90.25 57 GLY B C 1
ATOM 1740 O O . GLY B 1 57 ? -10.969 8.086 11.273 1 90.25 57 GLY B O 1
ATOM 1741 N N . PRO B 1 58 ? -12.289 8.312 13.031 1 86.94 58 PRO B N 1
ATOM 1742 C CA . PRO B 1 58 ? -12.18 6.914 13.438 1 86.94 58 PRO B CA 1
ATOM 1743 C C . PRO B 1 58 ? -12.773 5.949 12.414 1 86.94 58 PRO B C 1
ATOM 1745 O O . PRO B 1 58 ? -12.219 4.871 12.188 1 86.94 58 PRO B O 1
ATOM 1748 N N . THR B 1 59 ? -13.859 6.262 11.82 1 85.75 59 THR B N 1
ATOM 1749 C CA . THR B 1 59 ? -14.508 5.363 10.875 1 85.75 59 THR B CA 1
ATOM 1750 C C . THR B 1 59 ? -13.633 5.168 9.633 1 85.75 59 THR B C 1
ATOM 1752 O O . THR B 1 59 ? -13.344 4.035 9.25 1 85.75 59 THR B O 1
ATOM 1755 N N . THR B 1 60 ? -13.203 6.258 9.094 1 91.44 60 THR B N 1
ATOM 1756 C CA . THR B 1 60 ? -12.352 6.184 7.91 1 91.44 60 THR B CA 1
ATOM 1757 C C . THR B 1 60 ? -11.031 5.492 8.234 1 91.44 60 THR B C 1
ATOM 1759 O O . THR B 1 60 ? -10.5 4.734 7.422 1 91.44 60 THR B O 1
ATOM 1762 N N . ALA B 1 61 ? -10.523 5.746 9.391 1 91.69 61 ALA B N 1
ATOM 1763 C CA . ALA B 1 61 ? -9.281 5.109 9.82 1 91.69 61 ALA B CA 1
ATOM 1764 C C . ALA B 1 61 ? -9.422 3.59 9.844 1 91.69 61 ALA B C 1
ATOM 1766 O O . ALA B 1 61 ? -8.531 2.869 9.383 1 91.69 61 ALA B O 1
ATOM 1767 N N . ARG B 1 62 ? -10.508 3.176 10.336 1 85.81 62 ARG B N 1
ATOM 1768 C CA . ARG B 1 62 ? -10.758 1.738 10.398 1 85.81 62 ARG B CA 1
ATOM 1769 C C . ARG B 1 62 ? -10.898 1.148 9 1 85.81 62 ARG B C 1
ATOM 1771 O O . ARG B 1 62 ? -10.398 0.056 8.727 1 85.81 62 ARG B O 1
ATOM 1778 N N . ASP B 1 63 ? -11.609 1.827 8.141 1 89.81 63 ASP B N 1
ATOM 1779 C CA . ASP B 1 63 ? -11.766 1.376 6.762 1 89.81 63 ASP B CA 1
ATOM 1780 C C . ASP B 1 63 ? -10.414 1.248 6.07 1 89.81 63 ASP B C 1
ATOM 1782 O O . ASP B 1 63 ? -10.172 0.289 5.336 1 89.81 63 ASP B O 1
ATOM 1786 N N . ILE B 1 64 ? -9.578 2.201 6.332 1 94 64 ILE B N 1
ATOM 1787 C CA . ILE B 1 64 ? -8.258 2.213 5.707 1 94 64 ILE B CA 1
ATOM 1788 C C . ILE B 1 64 ? -7.434 1.037 6.223 1 94 64 ILE B C 1
ATOM 1790 O O . ILE B 1 64 ? -6.73 0.376 5.453 1 94 64 ILE B O 1
ATOM 1794 N N . GLU B 1 65 ? -7.504 0.804 7.477 1 90.44 65 GLU B N 1
ATOM 1795 C CA . GLU B 1 65 ? -6.754 -0.291 8.086 1 90.44 65 GLU B CA 1
ATOM 1796 C C . GLU B 1 65 ? -7.152 -1.635 7.48 1 90.44 65 GLU B C 1
ATOM 1798 O O . GLU B 1 65 ? -6.316 -2.529 7.344 1 90.44 65 GLU B O 1
ATOM 1803 N N . SER B 1 66 ? -8.359 -1.762 7.113 1 90.75 66 SER B N 1
ATOM 1804 C CA . SER B 1 66 ? -8.859 -3.033 6.598 1 90.75 66 SER B CA 1
ATOM 1805 C C . SER B 1 66 ? -8.781 -3.082 5.078 1 90.75 66 SER B C 1
ATOM 1807 O O . SER B 1 66 ? -9.117 -4.098 4.465 1 90.75 66 SER B O 1
ATOM 1809 N N . LEU B 1 67 ? -8.406 -2.078 4.457 1 94.44 67 LEU B N 1
ATOM 1810 C CA . LEU B 1 67 ? -8.5 -1.89 3.016 1 94.44 67 LEU B CA 1
ATOM 1811 C C . LEU B 1 67 ? -7.727 -2.969 2.27 1 94.44 67 LEU B C 1
ATOM 1813 O O . LEU B 1 67 ? -8.273 -3.643 1.395 1 94.44 67 LEU B O 1
ATOM 1817 N N . ALA B 1 68 ? -6.461 -3.174 2.602 1 95.94 68 ALA B N 1
ATOM 1818 C CA . ALA B 1 68 ? -5.641 -4.156 1.896 1 95.94 68 ALA B CA 1
ATOM 1819 C C . ALA B 1 68 ? -6.219 -5.562 2.045 1 95.94 68 ALA B C 1
ATOM 1821 O O . ALA B 1 68 ? -6.328 -6.301 1.065 1 95.94 68 ALA B O 1
ATOM 1822 N N . GLY B 1 69 ? -6.496 -5.895 3.27 1 95.56 69 GLY B N 1
ATOM 1823 C CA . GLY B 1 69 ? -7.078 -7.203 3.521 1 95.56 69 GLY B CA 1
ATOM 1824 C C . GLY B 1 69 ? -8.383 -7.434 2.773 1 95.56 69 GLY B C 1
ATOM 1825 O O . GLY B 1 69 ? -8.602 -8.508 2.215 1 95.56 69 GLY B O 1
ATOM 1826 N N . ASN B 1 70 ? -9.242 -6.441 2.758 1 95.06 70 ASN B N 1
ATOM 1827 C CA . ASN B 1 70 ? -10.516 -6.527 2.053 1 95.06 70 ASN B CA 1
ATOM 1828 C C . ASN B 1 70 ? -10.312 -6.688 0.549 1 95.06 70 ASN B C 1
ATOM 1830 O O . ASN B 1 70 ? -11.016 -7.465 -0.098 1 95.06 70 ASN B O 1
ATOM 1834 N N . LEU B 1 71 ? -9.398 -5.934 0.011 1 96.19 71 LEU B N 1
ATOM 1835 C CA . LEU B 1 71 ? -9.094 -6.043 -1.41 1 96.19 71 LEU B CA 1
ATOM 1836 C C . LEU B 1 71 ? -8.648 -7.461 -1.761 1 96.19 71 LEU B C 1
ATOM 1838 O O . LEU B 1 71 ? -9.109 -8.039 -2.746 1 96.19 71 LEU B O 1
ATOM 1842 N N . LEU B 1 72 ? -7.758 -7.969 -0.959 1 98.12 72 LEU B N 1
ATOM 1843 C CA . LEU B 1 72 ? -7.242 -9.312 -1.203 1 98.12 72 LEU B CA 1
ATOM 1844 C C . LEU B 1 72 ? -8.352 -10.352 -1.075 1 98.12 72 LEU B C 1
ATOM 1846 O O . LEU B 1 72 ? -8.484 -11.234 -1.926 1 98.12 72 LEU B O 1
ATOM 1850 N N . ARG B 1 73 ? -9.125 -10.25 -0.064 1 97.56 73 ARG B N 1
ATOM 1851 C CA . ARG B 1 73 ? -10.227 -11.172 0.165 1 97.56 73 ARG B CA 1
ATOM 1852 C C . ARG B 1 73 ? -11.211 -11.148 -0.998 1 97.56 73 ARG B C 1
ATOM 1854 O O . ARG B 1 73 ? -11.633 -12.195 -1.489 1 97.56 73 ARG B O 1
ATOM 1861 N N . ARG B 1 74 ? -11.586 -9.992 -1.393 1 97.06 74 ARG B N 1
ATOM 1862 C CA . ARG B 1 74 ? -12.516 -9.836 -2.506 1 97.06 74 ARG B CA 1
ATOM 1863 C C . ARG B 1 74 ? -11.961 -10.477 -3.775 1 97.06 74 ARG B C 1
ATOM 1865 O O . ARG B 1 74 ? -12.688 -11.18 -4.488 1 97.06 74 ARG B O 1
ATOM 1872 N N . ALA B 1 75 ? -10.727 -10.211 -4.043 1 97.75 75 ALA B N 1
ATOM 1873 C CA . ALA B 1 75 ? -10.094 -10.789 -5.223 1 97.75 75 ALA B CA 1
ATOM 1874 C C . ALA B 1 75 ? -10.055 -12.312 -5.137 1 97.75 75 ALA B C 1
ATOM 1876 O O . ALA B 1 75 ? -10.352 -13.008 -6.117 1 97.75 75 ALA B O 1
ATOM 1877 N N . ARG B 1 76 ? -9.609 -12.789 -3.969 1 97.88 76 ARG B N 1
ATOM 1878 C CA . ARG B 1 76 ? -9.539 -14.227 -3.748 1 97.88 76 ARG B CA 1
ATOM 1879 C C . ARG B 1 76 ? -10.898 -14.883 -3.973 1 97.88 76 ARG B C 1
ATOM 1881 O O . ARG B 1 76 ? -11 -15.875 -4.699 1 97.88 76 ARG B O 1
ATOM 1888 N N . LYS B 1 77 ? -11.898 -14.312 -3.424 1 97.38 77 LYS B N 1
ATOM 1889 C CA . LYS B 1 77 ? -13.25 -14.852 -3.521 1 97.38 77 LYS B CA 1
ATOM 1890 C C . LYS B 1 77 ? -13.781 -14.758 -4.949 1 97.38 77 LYS B C 1
ATOM 1892 O O . LYS B 1 77 ? -14.461 -15.672 -5.43 1 97.38 77 LYS B O 1
ATOM 1897 N N . ALA B 1 78 ? -13.5 -13.711 -5.602 1 95.75 78 ALA B N 1
ATOM 1898 C CA . ALA B 1 78 ? -13.93 -13.531 -6.988 1 95.75 78 ALA B CA 1
ATOM 1899 C C . ALA B 1 78 ? -13.344 -14.617 -7.887 1 95.75 78 ALA B C 1
ATOM 1901 O O . ALA B 1 78 ? -13.945 -15 -8.891 1 95.75 78 ALA B O 1
ATOM 1902 N N . ARG B 1 79 ? -12.164 -15.148 -7.504 1 97.44 79 ARG B N 1
ATOM 1903 C CA . ARG B 1 79 ? -11.484 -16.172 -8.289 1 97.44 79 ARG B CA 1
ATOM 1904 C C . ARG B 1 79 ? -11.836 -17.578 -7.793 1 97.44 79 ARG B C 1
ATOM 1906 O O . ARG B 1 79 ? -11.383 -18.562 -8.352 1 97.44 79 ARG B O 1
ATOM 1913 N N . GLY B 1 80 ? -12.602 -17.609 -6.648 1 97.75 80 GLY B N 1
ATOM 1914 C CA . GLY B 1 80 ? -12.992 -18.891 -6.078 1 97.75 80 GLY B CA 1
ATOM 1915 C C . GLY B 1 80 ? -11.836 -19.656 -5.469 1 97.75 80 GLY B C 1
ATOM 1916 O O . GLY B 1 80 ? -11.82 -20.891 -5.477 1 97.75 80 GLY B O 1
ATOM 1917 N N . LEU B 1 81 ? -10.883 -18.969 -4.973 1 98.38 81 LEU B N 1
ATOM 1918 C CA . LEU B 1 81 ? -9.68 -19.594 -4.438 1 98.38 81 LEU B CA 1
ATOM 1919 C C . LEU B 1 81 ? -9.727 -19.656 -2.914 1 98.38 81 LEU B C 1
ATOM 1921 O O . LEU B 1 81 ? -10.352 -18.797 -2.279 1 98.38 81 LEU B O 1
ATOM 1925 N N . ASP B 1 82 ? -9.086 -20.578 -2.391 1 98.38 82 ASP B N 1
ATOM 1926 C CA . ASP B 1 82 ? -8.852 -20.562 -0.949 1 98.38 82 ASP B CA 1
ATOM 1927 C C . ASP B 1 82 ? -7.504 -19.938 -0.613 1 98.38 82 ASP B C 1
ATOM 1929 O O . ASP B 1 82 ? -6.77 -19.516 -1.51 1 98.38 82 ASP B O 1
ATOM 1933 N N . LEU B 1 83 ? -7.23 -19.781 0.635 1 98.38 83 LEU B N 1
ATOM 1934 C CA . LEU B 1 83 ? -6.02 -19.094 1.069 1 98.38 83 LEU B CA 1
ATOM 1935 C C . LEU B 1 83 ? -4.773 -19.828 0.57 1 98.38 83 LEU B C 1
ATOM 1937 O O . LEU B 1 83 ? -3.814 -19.188 0.126 1 98.38 83 LEU B O 1
ATOM 1941 N N . SER B 1 84 ? -4.793 -21.125 0.632 1 98.5 84 SER B N 1
ATOM 1942 C CA . SER B 1 84 ? -3.65 -21.938 0.233 1 98.5 84 SER B CA 1
ATOM 1943 C C . SER B 1 84 ? -3.367 -21.797 -1.259 1 98.5 84 SER B C 1
ATOM 1945 O O . SER B 1 84 ? -2.207 -21.781 -1.676 1 98.5 84 SER B O 1
ATOM 1947 N N . GLU B 1 85 ? -4.402 -21.734 -2.047 1 98.69 85 GLU B N 1
ATOM 1948 C CA . GLU B 1 85 ? -4.25 -21.594 -3.49 1 98.69 85 GLU B CA 1
ATOM 1949 C C . GLU B 1 85 ? -3.654 -20.234 -3.846 1 98.69 85 GLU B C 1
ATOM 1951 O O . GLU B 1 85 ? -2.807 -20.125 -4.734 1 98.69 85 GLU B O 1
ATOM 1956 N N . VAL B 1 86 ? -4.082 -19.219 -3.18 1 98.62 86 VAL B N 1
ATOM 1957 C CA . VAL B 1 86 ? -3.518 -17.891 -3.389 1 98.62 86 VAL B CA 1
ATOM 1958 C C . VAL B 1 86 ? -2.037 -17.891 -3.014 1 98.62 86 VAL B C 1
ATOM 1960 O O . VAL B 1 86 ? -1.2 -17.391 -3.762 1 98.62 86 VAL B O 1
ATOM 1963 N N . ALA B 1 87 ? -1.739 -18.453 -1.895 1 98.56 87 ALA B N 1
ATOM 1964 C CA . ALA B 1 87 ? -0.372 -18.516 -1.384 1 98.56 87 ALA B CA 1
ATOM 1965 C C . ALA B 1 87 ? 0.545 -19.25 -2.355 1 98.56 87 ALA B C 1
ATOM 1967 O O . ALA B 1 87 ? 1.663 -18.797 -2.623 1 98.56 87 ALA B O 1
ATOM 1968 N N . ALA B 1 88 ? 0.107 -20.328 -2.869 1 98.44 88 ALA B N 1
ATOM 1969 C CA . ALA B 1 88 ? 0.876 -21.109 -3.828 1 98.44 88 ALA B CA 1
ATOM 1970 C C . ALA B 1 88 ? 1.141 -20.328 -5.105 1 98.44 88 ALA B C 1
ATOM 1972 O O . ALA B 1 88 ? 2.266 -20.312 -5.613 1 98.44 88 ALA B O 1
ATOM 1973 N N . ALA B 1 89 ? 0.094 -19.672 -5.602 1 97.81 89 ALA B N 1
ATOM 1974 C CA . ALA B 1 89 ? 0.227 -18.875 -6.82 1 97.81 89 ALA B CA 1
ATOM 1975 C C . ALA B 1 89 ? 1.235 -17.75 -6.629 1 97.81 89 ALA B C 1
ATOM 1977 O O . ALA B 1 89 ? 2.006 -17.438 -7.539 1 97.81 89 ALA B O 1
ATOM 1978 N N . ALA B 1 90 ? 1.227 -17.141 -5.48 1 97.69 90 ALA B N 1
ATOM 1979 C CA . ALA B 1 90 ? 2.076 -15.984 -5.188 1 97.69 90 ALA B CA 1
ATOM 1980 C C . ALA B 1 90 ? 3.439 -16.422 -4.664 1 97.69 90 ALA B C 1
ATOM 1982 O O . ALA B 1 90 ? 4.344 -15.602 -4.492 1 97.69 90 ALA B O 1
ATOM 1983 N N . GLN B 1 91 ? 3.594 -17.672 -4.348 1 97.44 91 GLN B N 1
ATOM 1984 C CA . GLN B 1 91 ? 4.812 -18.219 -3.766 1 97.44 91 GLN B CA 1
ATOM 1985 C C . GLN B 1 91 ? 5.16 -17.531 -2.451 1 97.44 91 GLN B C 1
ATOM 1987 O O . GLN B 1 91 ? 6.297 -17.094 -2.256 1 97.44 91 GLN B O 1
ATOM 1992 N N . VAL B 1 92 ? 4.188 -17.438 -1.629 1 95.81 92 VAL B N 1
ATOM 1993 C CA . VAL B 1 92 ? 4.348 -16.938 -0.266 1 95.81 92 VAL B CA 1
ATOM 1994 C C . VAL B 1 92 ? 3.684 -17.891 0.716 1 95.81 92 VAL B C 1
ATOM 1996 O O . VAL B 1 92 ? 2.822 -18.688 0.331 1 95.81 92 VAL B O 1
ATOM 1999 N N . PRO B 1 93 ? 4.137 -17.828 1.951 1 96.31 93 PRO B N 1
ATOM 2000 C CA . PRO B 1 93 ? 3.471 -18.672 2.943 1 96.31 93 PRO B CA 1
ATOM 2001 C C . PRO B 1 93 ? 1.989 -18.344 3.102 1 96.31 93 PRO B C 1
ATOM 2003 O O . PRO B 1 93 ? 1.602 -17.172 3.021 1 96.31 93 PRO B O 1
ATOM 2006 N N . VAL B 1 94 ? 1.181 -19.375 3.348 1 97.81 94 VAL B N 1
ATOM 2007 C CA . VAL B 1 94 ? -0.256 -19.203 3.533 1 97.81 94 VAL B CA 1
ATOM 2008 C C . VAL B 1 94 ? -0.519 -18.266 4.703 1 97.81 94 VAL B C 1
ATOM 2010 O O . VAL B 1 94 ? -1.47 -17.484 4.676 1 97.81 94 VAL B O 1
ATOM 2013 N N . GLU B 1 95 ? 0.339 -18.297 5.699 1 95.44 95 GLU B N 1
ATOM 2014 C CA . GLU B 1 95 ? 0.207 -17.453 6.875 1 95.44 95 GLU B CA 1
ATOM 2015 C C . GLU B 1 95 ? 0.319 -15.969 6.496 1 95.44 95 GLU B C 1
ATOM 2017 O O . GLU B 1 95 ? -0.299 -15.117 7.129 1 95.44 95 GLU B O 1
ATOM 2022 N N . THR B 1 96 ? 1.148 -15.672 5.488 1 94.88 96 THR B N 1
ATOM 2023 C CA . THR B 1 96 ? 1.294 -14.305 5.016 1 94.88 96 THR B CA 1
ATOM 2024 C C . THR B 1 96 ? -0.022 -13.789 4.438 1 94.88 96 THR B C 1
ATOM 2026 O O . THR B 1 96 ? -0.457 -12.68 4.762 1 94.88 96 THR B O 1
ATOM 2029 N N . VAL B 1 97 ? -0.685 -14.586 3.631 1 97.56 97 VAL B N 1
ATOM 2030 C CA . VAL B 1 97 ? -1.957 -14.219 3.02 1 97.56 97 VAL B CA 1
ATOM 2031 C C . VAL B 1 97 ? -3.023 -14.062 4.102 1 97.56 97 VAL B C 1
ATOM 2033 O O . VAL B 1 97 ? -3.756 -13.07 4.125 1 97.56 97 VAL B O 1
ATOM 2036 N N . ALA B 1 98 ? -3.031 -14.984 5.027 1 95.06 98 ALA B N 1
ATOM 2037 C CA . ALA B 1 98 ? -4 -14.953 6.121 1 95.06 98 ALA B CA 1
ATOM 2038 C C . ALA B 1 98 ? -3.799 -13.719 6.992 1 95.06 98 ALA B C 1
ATOM 2040 O O . ALA B 1 98 ? -4.766 -13.055 7.371 1 95.06 98 ALA B O 1
ATOM 2041 N N . ALA B 1 99 ? -2.555 -13.438 7.297 1 91.25 99 ALA B N 1
ATOM 2042 C CA . ALA B 1 99 ? -2.223 -12.305 8.148 1 91.25 99 ALA B CA 1
ATOM 2043 C C . ALA B 1 99 ? -2.643 -10.984 7.496 1 91.25 99 ALA B C 1
ATOM 2045 O O . ALA B 1 99 ? -3.09 -10.062 8.18 1 91.25 99 ALA B O 1
ATOM 2046 N N . ILE B 1 100 ? -2.512 -10.883 6.211 1 93.12 100 ILE B N 1
ATOM 2047 C CA . ILE B 1 100 ? -2.934 -9.695 5.48 1 93.12 100 ILE B CA 1
ATOM 2048 C C . ILE B 1 100 ? -4.457 -9.586 5.508 1 93.12 100 ILE B C 1
ATOM 2050 O O . ILE B 1 100 ? -5.008 -8.523 5.824 1 93.12 100 ILE B O 1
ATOM 2054 N N . GLU B 1 101 ? -5.125 -10.68 5.207 1 93.12 101 GLU B N 1
ATOM 2055 C CA . GLU B 1 101 ? -6.586 -10.648 5.16 1 93.12 101 GLU B CA 1
ATOM 2056 C C . GLU B 1 101 ? -7.172 -10.328 6.531 1 93.12 101 GLU B C 1
ATOM 2058 O O . GLU B 1 101 ? -8.219 -9.68 6.629 1 93.12 101 GLU B O 1
ATOM 2063 N N . ASP B 1 102 ? -6.461 -10.758 7.527 1 87.81 102 ASP B N 1
ATOM 2064 C CA . ASP B 1 102 ? -6.941 -10.555 8.891 1 87.81 102 ASP B CA 1
ATOM 2065 C C . ASP B 1 102 ? -6.5 -9.195 9.43 1 87.81 102 ASP B C 1
ATOM 2067 O O . ASP B 1 102 ? -6.863 -8.812 10.547 1 87.81 102 ASP B O 1
ATOM 2071 N N . GLY B 1 103 ? -5.715 -8.555 8.719 1 86.62 103 GLY B N 1
ATOM 2072 C CA . GLY B 1 103 ? -5.277 -7.227 9.109 1 86.62 103 GLY B CA 1
ATOM 2073 C C . GLY B 1 103 ? -4.078 -7.246 10.039 1 86.62 103 GLY B C 1
ATOM 2074 O O . GLY B 1 103 ? -3.645 -6.199 10.523 1 86.62 103 GLY B O 1
ATOM 2075 N N . GLU B 1 104 ? -3.521 -8.336 10.305 1 82.38 104 GLU B N 1
ATOM 2076 C CA . GLU B 1 104 ? -2.363 -8.469 11.188 1 82.38 104 GLU B CA 1
ATOM 2077 C C . GLU B 1 104 ? -1.113 -7.871 10.539 1 82.38 104 GLU B C 1
ATOM 2079 O O . GLU B 1 104 ? -0.217 -7.395 11.242 1 82.38 104 GLU B O 1
ATOM 2084 N N . VAL B 1 105 ? -1.03 -7.945 9.289 1 86.06 105 VAL B N 1
ATOM 2085 C CA . VAL B 1 105 ? 0.084 -7.383 8.539 1 86.06 105 VAL B CA 1
ATOM 2086 C C . VAL B 1 105 ? -0.443 -6.395 7.5 1 86.06 105 VAL B C 1
ATOM 2088 O O . VAL B 1 105 ? -1.439 -6.66 6.824 1 86.06 105 VAL B O 1
ATOM 2091 N N . GLN B 1 106 ? 0.131 -5.262 7.559 1 92.06 106 GLN B N 1
ATOM 2092 C CA . GLN B 1 106 ? -0.14 -4.273 6.523 1 92.06 106 GLN B CA 1
ATOM 2093 C C . GLN B 1 106 ? 0.893 -4.352 5.402 1 92.06 106 GLN B C 1
ATOM 2095 O O . GLN B 1 106 ? 2.027 -3.896 5.559 1 92.06 106 GLN B O 1
ATOM 2100 N N . PRO B 1 107 ? 0.477 -4.867 4.254 1 94.12 107 PRO B N 1
ATOM 2101 C CA . PRO B 1 107 ? 1.454 -5.008 3.174 1 94.12 107 PRO B CA 1
ATOM 2102 C C . PRO B 1 107 ? 1.765 -3.68 2.482 1 94.12 107 PRO B C 1
ATOM 2104 O O . PRO B 1 107 ? 0.926 -2.775 2.473 1 94.12 107 PRO B O 1
ATOM 2107 N N . SER B 1 108 ? 2.973 -3.639 1.933 1 92.5 108 SER B N 1
ATOM 2108 C CA . SER B 1 108 ? 3.244 -2.568 0.979 1 92.5 108 SER B CA 1
ATOM 2109 C C . SER B 1 108 ? 2.451 -2.76 -0.309 1 92.5 108 SER B C 1
ATOM 2111 O O . SER B 1 108 ? 1.896 -3.834 -0.547 1 92.5 108 SER B O 1
ATOM 2113 N N . LEU B 1 109 ? 2.311 -1.747 -1.118 1 94.75 109 LEU B N 1
ATOM 2114 C CA . LEU B 1 109 ? 1.594 -1.839 -2.385 1 94.75 109 LEU B CA 1
ATOM 2115 C C . LEU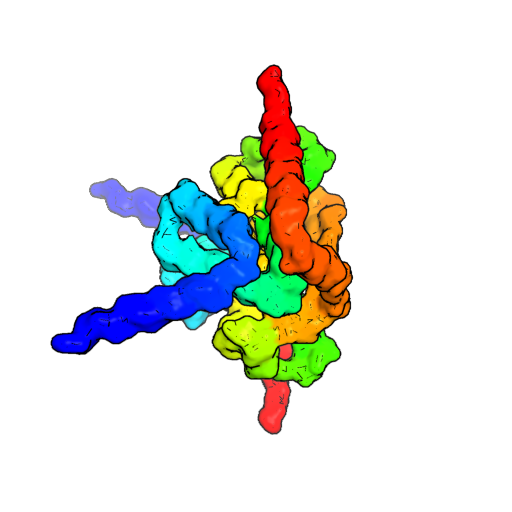 B 1 109 ? 2.221 -2.893 -3.291 1 94.75 109 LEU B C 1
ATOM 2117 O O . LEU B 1 109 ? 1.515 -3.725 -3.865 1 94.75 109 LEU B O 1
ATOM 2121 N N . PRO B 1 110 ? 3.586 -2.977 -3.369 1 95.25 110 PRO B N 1
ATOM 2122 C CA . PRO B 1 110 ? 4.184 -4.027 -4.195 1 95.25 110 PRO B CA 1
ATOM 2123 C C . PRO B 1 110 ? 3.855 -5.43 -3.695 1 95.25 110 PRO B C 1
ATOM 2125 O O . PRO B 1 110 ? 3.582 -6.328 -4.496 1 95.25 110 PRO B O 1
ATOM 2128 N N . GLU B 1 111 ? 3.873 -5.633 -2.43 1 95.06 111 GLU B N 1
ATOM 2129 C CA . GLU B 1 111 ? 3.539 -6.941 -1.877 1 95.06 111 GLU B CA 1
ATOM 2130 C C . GLU B 1 111 ? 2.096 -7.32 -2.189 1 95.06 111 GLU B C 1
ATOM 2132 O O . GLU B 1 111 ? 1.819 -8.453 -2.596 1 95.06 111 GLU B O 1
ATOM 2137 N N . LEU B 1 112 ? 1.232 -6.414 -1.957 1 97.75 112 LEU B N 1
ATOM 2138 C CA . LEU B 1 112 ? -0.179 -6.652 -2.24 1 97.75 112 LEU B CA 1
ATOM 2139 C C . LEU B 1 112 ? -0.391 -6.965 -3.717 1 97.75 112 LEU B C 1
ATOM 2141 O O . LEU B 1 112 ? -1.1 -7.914 -4.059 1 97.75 112 LEU B O 1
ATOM 2145 N N . LEU B 1 113 ? 0.212 -6.191 -4.555 1 98 113 LEU B N 1
ATOM 2146 C CA . LEU B 1 113 ? 0.033 -6.359 -5.992 1 98 113 LEU B CA 1
ATOM 2147 C C . LEU B 1 113 ? 0.69 -7.648 -6.473 1 98 113 LEU B C 1
ATOM 2149 O O . LEU B 1 113 ? 0.195 -8.297 -7.398 1 98 113 LEU B O 1
ATOM 2153 N N . LEU B 1 114 ? 1.823 -8.039 -5.828 1 97.69 114 LEU B N 1
ATOM 2154 C CA . LEU B 1 114 ? 2.414 -9.336 -6.145 1 97.69 114 LEU B CA 1
ATOM 2155 C C . LEU B 1 114 ? 1.397 -10.461 -5.961 1 97.69 114 LEU B C 1
ATOM 2157 O O . LEU B 1 114 ? 1.221 -11.297 -6.848 1 97.69 114 LEU B O 1
ATOM 2161 N N . ILE B 1 115 ? 0.737 -10.422 -4.879 1 98.44 115 ILE B N 1
ATOM 2162 C CA . ILE B 1 115 ? -0.221 -11.477 -4.559 1 98.44 115 ILE B CA 1
ATOM 2163 C C . ILE B 1 115 ? -1.43 -11.375 -5.488 1 98.44 115 ILE B C 1
ATOM 2165 O O . ILE B 1 115 ? -1.883 -12.375 -6.039 1 98.44 115 ILE B O 1
ATOM 2169 N N . LEU B 1 116 ? -1.954 -10.227 -5.715 1 98.62 116 LEU B N 1
ATOM 2170 C CA . LEU B 1 116 ? -3.137 -10.023 -6.543 1 98.62 116 LEU B CA 1
ATOM 2171 C C . LEU B 1 116 ? -2.871 -10.461 -7.98 1 98.62 116 LEU B C 1
ATOM 2173 O O . LEU B 1 116 ? -3.682 -11.172 -8.578 1 98.62 116 LEU B O 1
ATOM 2177 N N . ILE B 1 117 ? -1.76 -10.07 -8.523 1 98.19 117 ILE B N 1
ATOM 2178 C CA . ILE B 1 117 ? -1.434 -10.375 -9.914 1 98.19 117 ILE B CA 1
ATOM 2179 C C . ILE B 1 117 ? -1.222 -11.883 -10.078 1 98.19 117 ILE B C 1
ATOM 2181 O O . ILE B 1 117 ? -1.589 -12.461 -11.102 1 98.19 117 ILE B O 1
ATOM 2185 N N . SER B 1 118 ? -0.688 -12.523 -9.023 1 98.19 118 SER B N 1
ATOM 2186 C CA . SER B 1 118 ? -0.466 -13.961 -9.07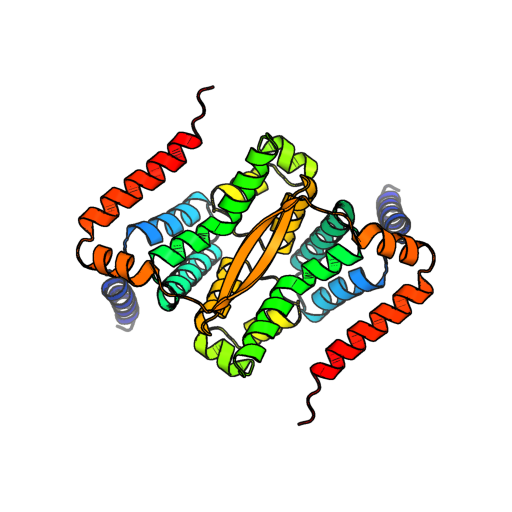 1 98.19 118 SER B CA 1
ATOM 2187 C C . SER B 1 118 ? -1.775 -14.719 -9.266 1 98.19 118 SER B C 1
ATOM 2189 O O . SER B 1 118 ? -1.777 -15.852 -9.75 1 98.19 118 SER B O 1
ATOM 2191 N N . ILE B 1 119 ? -2.912 -14.094 -8.961 1 98.19 119 ILE B N 1
ATOM 2192 C CA . ILE B 1 119 ? -4.203 -14.758 -9.133 1 98.19 119 ILE B CA 1
ATOM 2193 C C . ILE B 1 119 ? -5.012 -14.039 -10.211 1 98.19 119 ILE B C 1
ATOM 2195 O O . ILE B 1 119 ? -6.234 -14.172 -10.266 1 98.19 119 ILE B O 1
ATOM 2199 N N . GLY B 1 120 ? -4.332 -13.227 -10.961 1 97.62 120 GLY B N 1
ATOM 2200 C CA . GLY B 1 120 ? -4.906 -12.664 -12.172 1 97.62 120 GLY B CA 1
ATOM 2201 C C . GLY B 1 120 ? -5.676 -11.375 -11.922 1 97.62 120 GLY B C 1
ATOM 2202 O O . GLY B 1 120 ? -6.547 -11.008 -12.711 1 97.62 120 GLY B O 1
ATOM 2203 N N . LYS B 1 121 ? -5.449 -10.688 -10.828 1 97.94 121 LYS B N 1
ATOM 2204 C CA . LYS B 1 121 ? -6.117 -9.43 -10.5 1 97.94 121 LYS B CA 1
ATOM 2205 C C . LYS B 1 121 ? -5.109 -8.297 -10.352 1 97.94 121 LYS B C 1
ATOM 2207 O O . LYS B 1 121 ? -3.922 -8.539 -10.125 1 97.94 121 LYS B O 1
ATOM 2212 N N . GLU B 1 122 ? -5.539 -7.09 -10.516 1 96.94 122 GLU B N 1
ATOM 2213 C CA . GLU B 1 122 ? -4.727 -5.895 -10.305 1 96.94 122 GLU B CA 1
ATOM 2214 C C . GLU B 1 122 ? -5.559 -4.754 -9.727 1 96.94 122 GLU B C 1
ATOM 2216 O O . GLU B 1 122 ? -6.75 -4.922 -9.461 1 96.94 122 GLU B O 1
ATOM 2221 N N . LEU B 1 123 ? -4.875 -3.676 -9.43 1 96.25 123 LEU B N 1
ATOM 2222 C CA . LEU B 1 123 ? -5.559 -2.51 -8.883 1 96.25 123 LEU B CA 1
ATOM 2223 C C . LEU B 1 123 ? -5.539 -1.353 -9.875 1 96.25 123 LEU B C 1
ATOM 2225 O O . LEU B 1 123 ? -4.512 -1.082 -10.5 1 96.25 123 LEU B O 1
ATOM 2229 N N . ARG B 1 124 ? -6.633 -0.722 -9.992 1 94.06 124 ARG B N 1
ATOM 2230 C CA . ARG B 1 124 ? -6.719 0.604 -10.602 1 94.06 124 ARG B CA 1
ATOM 2231 C C . ARG B 1 124 ? -6.859 1.685 -9.531 1 94.06 124 ARG B C 1
ATOM 2233 O O . ARG B 1 124 ? -7.789 1.649 -8.727 1 94.06 124 ARG B O 1
ATOM 2240 N N . ILE B 1 125 ? -5.898 2.621 -9.547 1 95.12 125 ILE B N 1
ATOM 2241 C CA . ILE B 1 125 ? -5.824 3.596 -8.461 1 95.12 125 ILE B CA 1
ATOM 2242 C C . ILE B 1 125 ? -5.883 5.012 -9.039 1 95.12 125 ILE B C 1
ATOM 2244 O O . ILE B 1 125 ? -5.168 5.328 -9.992 1 95.12 125 ILE B O 1
ATOM 2248 N N . ARG B 1 126 ? -6.727 5.82 -8.438 1 93.94 126 ARG B N 1
ATOM 2249 C CA . ARG B 1 126 ? -6.828 7.23 -8.797 1 93.94 126 ARG B CA 1
ATOM 2250 C C . ARG B 1 126 ? -6.758 8.117 -7.562 1 93.94 126 ARG B C 1
ATOM 2252 O O . ARG B 1 126 ? -7.266 7.758 -6.5 1 93.94 126 ARG B O 1
ATOM 2259 N N . ILE B 1 127 ? -6.148 9.258 -7.727 1 96.25 127 ILE B N 1
ATOM 2260 C CA . ILE B 1 127 ? -6.113 10.25 -6.664 1 96.25 127 ILE B CA 1
ATOM 2261 C C . ILE B 1 127 ? -7.363 11.133 -6.734 1 96.25 127 ILE B C 1
ATOM 2263 O O . ILE B 1 127 ? -7.75 11.586 -7.812 1 96.25 127 ILE B O 1
ATOM 2267 N N . GLU B 1 128 ? -7.941 11.328 -5.648 1 94.75 128 GLU B N 1
ATOM 2268 C CA . GLU B 1 128 ? -9.109 12.195 -5.543 1 94.75 128 GLU B CA 1
ATOM 2269 C C . GLU B 1 128 ? -9.016 13.109 -4.324 1 94.75 128 GLU B C 1
ATOM 2271 O O . GLU B 1 128 ? -8.125 12.938 -3.484 1 94.75 128 GLU B O 1
ATOM 2276 N N . ASP B 1 129 ? -9.883 14.133 -4.324 1 95.62 129 ASP B N 1
ATOM 2277 C CA . ASP B 1 129 ? -9.961 14.969 -3.133 1 95.62 129 ASP B CA 1
ATOM 2278 C C . ASP B 1 129 ? -10.57 14.203 -1.961 1 95.62 129 ASP B C 1
ATOM 2280 O O . ASP B 1 129 ? -11.508 13.422 -2.143 1 95.62 129 ASP B O 1
ATOM 2284 N N . PHE B 1 130 ? -9.969 14.414 -0.899 1 94.06 130 PHE B N 1
ATOM 2285 C CA . PHE B 1 130 ? -10.508 13.766 0.289 1 94.06 130 PHE B CA 1
ATOM 2286 C C . PHE B 1 130 ? -11.797 14.438 0.739 1 94.06 130 PHE B C 1
ATOM 2288 O O . PHE B 1 130 ? -11.844 15.656 0.899 1 94.06 130 PHE B O 1
ATOM 2295 N N . ASP B 1 131 ? -12.797 13.516 0.836 1 85.5 131 ASP B N 1
ATOM 2296 C CA . ASP B 1 131 ? -14.086 14.016 1.323 1 85.5 131 ASP B CA 1
ATOM 2297 C C . ASP B 1 131 ? -14.422 13.422 2.689 1 85.5 131 ASP B C 1
ATOM 2299 O O . ASP B 1 131 ? -14.406 12.195 2.863 1 85.5 131 ASP B O 1
ATOM 2303 N N . ASP B 1 132 ? -14.484 14.164 3.732 1 81.12 132 ASP B N 1
ATOM 2304 C CA . ASP B 1 132 ? -14.734 13.711 5.098 1 81.12 132 ASP B CA 1
ATOM 2305 C C . ASP B 1 132 ? -16.203 13.305 5.281 1 81.12 132 ASP B C 1
ATOM 2307 O O . ASP B 1 132 ? -16.859 13.75 6.219 1 81.12 132 ASP B O 1
ATOM 2311 N N . HIS B 1 133 ? -16.641 12.445 4.344 1 77.94 133 HIS B N 1
ATOM 2312 C CA . HIS B 1 133 ? -18.047 12.078 4.344 1 77.94 133 HIS B CA 1
ATOM 2313 C C . HIS B 1 133 ? -18.422 11.344 5.629 1 77.94 133 HIS B C 1
ATOM 2315 O O . HIS B 1 133 ? -19.594 11.344 6.031 1 77.94 133 HIS B O 1
ATOM 2321 N N . ASP B 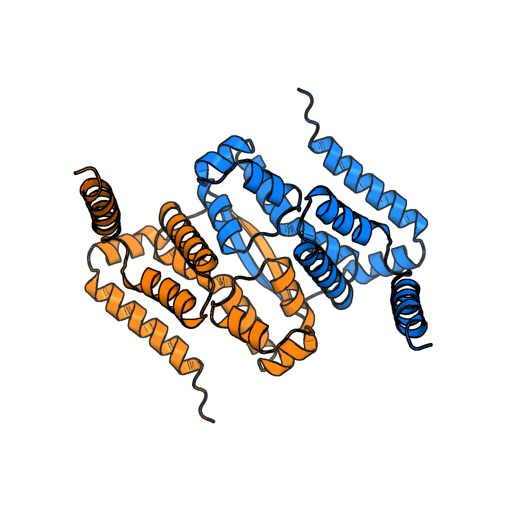1 134 ? -17.453 10.789 6.27 1 77.44 134 ASP B N 1
ATOM 2322 C CA . ASP B 1 134 ? -17.734 9.984 7.457 1 77.44 134 ASP B CA 1
ATOM 2323 C C . ASP B 1 134 ? -17.781 10.852 8.711 1 77.44 134 ASP B C 1
ATOM 2325 O O . ASP B 1 134 ? -17.969 10.344 9.82 1 77.44 134 ASP B O 1
ATOM 2329 N N . LYS B 1 135 ? -17.641 12.062 8.602 1 80.69 135 LYS B N 1
ATOM 2330 C CA . LYS B 1 135 ? -17.672 12.984 9.734 1 80.69 135 LYS B CA 1
ATOM 2331 C C . LYS B 1 135 ? -19 12.906 10.477 1 80.69 135 LYS B C 1
ATOM 2333 O O . LYS B 1 135 ? -19.031 12.945 11.711 1 80.69 135 LYS B O 1
ATOM 2338 N N . VAL B 1 136 ? -20.062 12.734 9.688 1 77.19 136 VAL B N 1
ATOM 2339 C CA . VAL B 1 136 ? -21.391 12.656 10.289 1 77.19 136 VAL B CA 1
ATOM 2340 C C . VAL B 1 136 ? -21.484 11.422 11.18 1 77.19 136 VAL B C 1
ATOM 2342 O O . VAL B 1 136 ? -22.016 11.477 12.281 1 77.19 136 VAL B O 1
ATOM 2345 N N . LEU B 1 137 ? -20.984 10.359 10.633 1 77.31 137 LEU B N 1
ATOM 2346 C CA . LEU B 1 137 ? -20.984 9.125 11.406 1 77.31 137 LEU B CA 1
ATOM 2347 C C . LEU B 1 137 ? -20.156 9.273 12.672 1 77.31 137 LEU B C 1
ATOM 2349 O O . LEU B 1 137 ? -20.547 8.789 13.742 1 77.31 137 LEU B O 1
ATOM 2353 N N . ASP B 1 138 ? -19.031 9.891 12.578 1 80.88 138 ASP B N 1
ATOM 2354 C CA . ASP B 1 138 ? -18.141 10.086 13.711 1 80.88 138 ASP B CA 1
ATOM 2355 C C . ASP B 1 138 ? -18.781 10.961 14.781 1 80.88 138 ASP B C 1
ATOM 2357 O O . ASP B 1 138 ? -18.625 10.711 15.977 1 80.88 138 ASP B O 1
ATOM 2361 N N . GLU B 1 139 ? -19.391 11.945 14.359 1 81.94 139 GLU B N 1
ATOM 2362 C CA . GLU B 1 139 ? -20.094 12.836 15.281 1 81.94 139 GLU B CA 1
ATOM 2363 C C . GLU B 1 139 ? -21.203 12.109 16.016 1 81.94 139 GLU B C 1
ATOM 2365 O O . GLU B 1 139 ? -21.391 12.297 17.219 1 81.94 139 GLU B O 1
ATOM 2370 N N . ARG B 1 140 ? -21.953 11.336 15.219 1 74.69 140 ARG B N 1
ATOM 2371 C CA . ARG B 1 140 ? -23.031 10.555 15.82 1 74.69 140 ARG B CA 1
ATOM 2372 C C . ARG B 1 140 ? -22.469 9.578 16.859 1 74.69 140 ARG B C 1
ATOM 2374 O O . ARG B 1 140 ? -23.062 9.406 17.938 1 74.69 140 ARG B O 1
ATOM 2381 N N . ALA B 1 141 ? -21.406 8.969 16.5 1 74.19 141 ALA B N 1
ATOM 2382 C CA . ALA B 1 141 ? -20.766 8.016 17.406 1 74.19 141 ALA B CA 1
ATOM 2383 C C . ALA B 1 141 ? -20.266 8.703 18.672 1 74.19 141 ALA B C 1
ATOM 2385 O O . ALA B 1 141 ? -20.359 8.133 19.766 1 74.19 141 ALA B O 1
ATOM 2386 N N . ALA B 1 142 ? -19.719 9.859 18.484 1 76.94 142 ALA B N 1
ATOM 2387 C CA . ALA B 1 142 ? -19.234 10.625 19.625 1 76.94 142 ALA B CA 1
ATOM 2388 C C . ALA B 1 142 ? -20.375 11.023 20.547 1 76.94 142 ALA B C 1
ATOM 2390 O O . ALA B 1 142 ? -20.203 11.133 21.766 1 76.94 142 ALA B O 1
ATOM 2391 N N . ARG B 1 143 ? -21.547 11.211 19.891 1 77.44 143 ARG B N 1
ATOM 2392 C CA . ARG B 1 143 ? -22.719 11.617 20.641 1 77.44 143 ARG B CA 1
ATOM 2393 C C . ARG B 1 143 ? -23.375 10.422 21.328 1 77.44 143 ARG B C 1
ATOM 2395 O O . ARG B 1 143 ? -23.922 10.547 22.422 1 77.44 143 ARG B O 1
ATOM 2402 N N . PHE B 1 144 ? -23.25 9.25 20.531 1 79.12 144 PHE B N 1
ATOM 2403 C CA . PHE B 1 144 ? -23.875 8.039 21.062 1 79.12 144 PHE B CA 1
ATOM 2404 C C . PHE B 1 144 ? -22.875 6.895 21.141 1 79.12 144 PHE B C 1
ATOM 2406 O O . PHE B 1 144 ? -23 5.898 20.422 1 79.12 144 PHE B O 1
ATOM 2413 N N . PRO B 1 145 ? -21.875 6.938 21.953 1 70.75 145 PRO B N 1
ATOM 2414 C CA . PRO B 1 145 ? -20.781 5.969 21.984 1 70.75 145 PRO B CA 1
ATOM 2415 C C . PRO B 1 145 ? -21.25 4.543 22.25 1 70.75 145 PRO B C 1
ATOM 2417 O O . PRO B 1 145 ? -20.703 3.592 21.688 1 70.75 145 PRO B O 1
ATOM 2420 N N . GLU B 1 146 ? -22.266 4.461 23.031 1 72 146 GLU B N 1
ATOM 2421 C CA . GLU B 1 146 ? -22.781 3.137 23.359 1 72 146 GLU B CA 1
ATOM 2422 C C . GLU B 1 146 ? -23.375 2.457 22.125 1 72 146 GLU B C 1
ATOM 2424 O O . GLU B 1 146 ? -23.172 1.263 21.906 1 72 146 GLU B O 1
ATOM 2429 N N . ARG B 1 147 ? -24.047 3.188 21.406 1 65.06 147 ARG B N 1
ATOM 2430 C CA . ARG B 1 147 ? -24.672 2.637 20.203 1 65.06 147 ARG B CA 1
ATOM 2431 C C . ARG B 1 147 ? -23.609 2.217 19.188 1 65.06 147 ARG B C 1
ATOM 2433 O O . ARG B 1 147 ? -23.75 1.176 18.531 1 65.06 147 ARG B O 1
ATOM 2440 N N . GLN B 1 148 ? -22.594 2.992 19.078 1 64.12 148 GLN B N 1
ATOM 2441 C CA . GLN B 1 148 ? -21.516 2.701 18.141 1 64.12 148 GLN B CA 1
ATOM 2442 C C . GLN B 1 148 ? -20.812 1.398 18.5 1 64.12 148 GLN B C 1
ATOM 2444 O O . GLN B 1 148 ? -20.516 0.583 17.625 1 64.12 148 GLN B O 1
ATOM 2449 N N . ARG B 1 149 ? -20.562 1.254 19.797 1 64.38 149 ARG B N 1
ATOM 2450 C CA . ARG B 1 149 ? -19.953 0.013 20.266 1 64.38 149 ARG B CA 1
ATOM 2451 C C . ARG B 1 149 ? -20.797 -1.192 19.875 1 64.38 149 ARG B C 1
ATOM 2453 O O . ARG B 1 149 ? -20.266 -2.223 19.453 1 64.38 149 ARG B O 1
ATOM 2460 N N . ALA B 1 150 ? -22 -0.996 20 1 64.19 150 ALA B N 1
ATOM 2461 C CA . ALA B 1 150 ? -22.906 -2.092 19.688 1 64.19 150 ALA B CA 1
ATOM 2462 C C . ALA B 1 150 ? -22.875 -2.436 18.203 1 64.19 150 ALA B C 1
ATOM 2464 O O . ALA B 1 150 ? -22.875 -3.611 17.828 1 64.19 150 ALA B O 1
ATOM 2465 N N . MET B 1 151 ? -22.781 -1.48 17.359 1 61.53 151 MET B N 1
ATOM 2466 C CA . MET B 1 151 ? -22.75 -1.653 15.914 1 61.53 151 MET B CA 1
ATOM 2467 C C . MET B 1 151 ? -21.438 -2.281 15.461 1 61.53 151 MET B C 1
ATOM 2469 O O . MET B 1 151 ? -21.422 -3.146 14.586 1 61.53 151 MET B O 1
ATOM 2473 N N . GLU B 1 152 ? -20.375 -1.795 15.977 1 62.38 152 GLU B N 1
ATOM 2474 C CA . GLU B 1 152 ? -19.047 -2.338 15.672 1 62.38 152 GLU B CA 1
ATOM 2475 C C . GLU B 1 152 ? -18.953 -3.801 16.094 1 62.38 152 GLU B C 1
ATOM 2477 O O . GLU B 1 152 ? -18.375 -4.617 15.375 1 62.38 152 GLU B O 1
ATOM 2482 N N . GLU B 1 153 ? -19.406 -4.105 17.219 1 61.81 153 GLU B N 1
ATOM 2483 C CA . GLU B 1 153 ? -19.438 -5.48 17.703 1 61.81 153 GLU B CA 1
ATOM 2484 C C . GLU B 1 153 ? -20.234 -6.383 16.781 1 61.81 153 GLU B C 1
ATOM 2486 O O . GLU B 1 153 ? -19.859 -7.531 16.531 1 61.81 153 GLU B O 1
ATOM 2491 N N . HIS B 1 154 ? -21.203 -5.742 16.266 1 60.66 154 HIS B N 1
ATOM 2492 C CA . HIS B 1 154 ? -22.031 -6.508 15.344 1 60.66 154 HIS B CA 1
ATOM 2493 C C . HIS B 1 154 ? -21.297 -6.785 14.039 1 60.66 154 HIS B C 1
ATOM 2495 O O . HIS B 1 154 ? -21.328 -7.91 13.531 1 60.66 154 HIS B O 1
ATOM 2501 N N . ARG B 1 155 ? -20.688 -5.73 13.531 1 56 155 ARG B N 1
ATOM 2502 C CA . ARG B 1 155 ? -19.922 -5.867 12.305 1 56 155 ARG B CA 1
ATOM 2503 C C . ARG B 1 155 ? -18.797 -6.895 12.461 1 56 155 ARG B C 1
ATOM 2505 O O . ARG B 1 155 ? -18.594 -7.734 11.586 1 56 155 ARG B O 1
ATOM 2512 N N . ASP B 1 156 ? -18.016 -6.762 13.5 1 55.69 156 ASP B N 1
ATOM 2513 C CA . ASP B 1 156 ? -16.938 -7.699 13.797 1 55.69 156 ASP B CA 1
ATOM 2514 C C . ASP B 1 156 ? -17.453 -9.125 13.906 1 55.69 156 ASP B C 1
ATOM 2516 O O . ASP B 1 156 ? -16.812 -10.07 13.438 1 55.69 156 ASP B O 1
ATOM 2520 N N . ARG B 1 157 ? -18.562 -9.273 14.492 1 54.22 157 ARG B N 1
ATOM 2521 C CA . ARG B 1 157 ? -19.188 -10.586 14.633 1 54.22 157 ARG B CA 1
ATOM 2522 C C . ARG B 1 157 ? -19.562 -11.172 13.273 1 54.22 157 ARG B C 1
ATOM 2524 O O . ARG B 1 157 ? -19.406 -12.375 13.047 1 54.22 157 ARG B O 1
ATOM 2531 N N . LEU B 1 158 ? -19.984 -10.312 12.414 1 53.22 158 LEU B N 1
ATOM 2532 C CA . LEU B 1 158 ? -20.344 -10.758 11.078 1 53.22 158 LEU B CA 1
ATOM 2533 C C . LEU B 1 158 ? -19.109 -11.188 10.289 1 53.22 158 LEU B C 1
ATOM 2535 O O . LEU B 1 158 ? -19.156 -12.18 9.555 1 53.22 158 LEU B O 1
ATOM 2539 N N . LEU B 1 159 ? -18.156 -10.406 10.422 1 51.38 159 LEU B N 1
ATOM 2540 C CA . LEU B 1 159 ? -16.906 -10.766 9.758 1 51.38 159 LEU B CA 1
ATOM 2541 C C . LEU B 1 159 ? -16.344 -12.078 10.312 1 51.38 159 LEU B C 1
ATOM 2543 O O . LEU B 1 159 ? -15.766 -12.875 9.578 1 51.38 159 LEU B O 1
ATOM 2547 N N . ASP B 1 160 ? -16.438 -12.234 11.57 1 49.28 160 ASP B N 1
ATOM 2548 C CA . ASP B 1 160 ? -16.031 -13.484 12.211 1 49.28 160 ASP B CA 1
ATOM 2549 C C . ASP B 1 160 ? -16.891 -14.648 11.711 1 49.28 160 ASP B C 1
ATOM 2551 O O . ASP B 1 160 ? -16.391 -15.766 11.57 1 49.28 160 ASP B O 1
ATOM 2555 N N . ASN B 1 161 ? -18.078 -14.367 11.578 1 48.22 161 ASN B N 1
ATOM 2556 C CA . ASN B 1 161 ? -18.984 -15.438 11.172 1 48.22 161 ASN B CA 1
ATOM 2557 C C . ASN B 1 161 ? -18.781 -15.812 9.703 1 48.22 161 ASN B C 1
ATOM 2559 O O . ASN B 1 161 ? -19.094 -16.938 9.297 1 48.22 161 ASN B O 1
ATOM 2563 N N . VAL B 1 162 ? -18.406 -14.961 8.906 1 44.09 162 VAL B N 1
ATOM 2564 C CA . VAL B 1 162 ? -18.109 -15.352 7.531 1 44.09 162 VAL B CA 1
ATOM 2565 C C . VAL B 1 162 ? -16.891 -16.266 7.508 1 44.09 162 VAL B C 1
ATOM 2567 O O . VAL B 1 162 ? -16.688 -17.031 6.559 1 44.09 162 VAL B O 1
ATOM 2570 N N . THR B 1 163 ? -16.016 -16.047 8.375 1 41.19 163 THR B N 1
ATOM 2571 C CA . THR B 1 163 ? -14.852 -16.906 8.445 1 41.19 163 THR B CA 1
ATOM 2572 C C . THR B 1 163 ? -15.242 -18.297 8.945 1 41.19 163 THR B C 1
ATOM 2574 O O . THR B 1 163 ? -14.438 -19.234 8.906 1 41.19 163 THR B O 1
ATOM 2577 N N . GLU B 1 164 ? -16.234 -18.375 9.664 1 39.88 164 GLU B N 1
ATOM 2578 C CA . GLU B 1 164 ? -16.625 -19.703 10.125 1 39.88 164 GLU B CA 1
ATOM 2579 C C . GLU B 1 164 ? -17.406 -20.453 9.055 1 39.88 164 GLU B C 1
ATOM 2581 O O . GLU B 1 164 ? -18.625 -20.312 8.945 1 39.88 164 GLU B O 1
ATOM 2586 N N . GLU B 1 165 ? -16.953 -20.453 7.82 1 35.97 165 GLU B N 1
ATOM 2587 C CA . GLU B 1 165 ? -17.625 -21.5 7.043 1 35.97 165 GLU B CA 1
ATOM 2588 C C . GLU B 1 165 ? -17.656 -22.812 7.812 1 35.97 165 GLU B C 1
ATOM 2590 O O . GLU B 1 165 ? -16.688 -23.188 8.469 1 35.97 165 GLU B O 1
ATOM 2595 N N . PRO B 1 166 ? -18.891 -23.312 8.078 1 37.19 166 PRO B N 1
ATOM 2596 C CA . PRO B 1 166 ? -18.906 -24.688 8.594 1 37.19 166 PRO B CA 1
ATOM 2597 C C . PRO B 1 166 ? -17.922 -25.609 7.871 1 37.19 166 PRO B C 1
ATOM 2599 O O . PRO B 1 166 ? -17.719 -25.469 6.664 1 37.19 166 PRO B O 1
ATOM 2602 N N . ARG B 1 167 ? -16.938 -26.312 8.609 1 31.05 167 ARG B N 1
ATOM 2603 C CA . ARG B 1 167 ? -16.344 -27.547 8.109 1 31.05 167 ARG B CA 1
ATOM 2604 C C . ARG B 1 167 ? -17.391 -28.438 7.434 1 31.05 167 ARG B C 1
ATOM 2606 O O . ARG B 1 167 ? -18.516 -28.531 7.902 1 31.05 167 ARG B O 1
#

Nearest PDB structures (foldseek):
  3f52-assembly1_E  TM=9.041E-01  e=4.142E-02  Corynebacterium glutamicum
  3clc-assembly1_D  TM=9.206E-01  e=7.244E-02  unclassified
  3g5g-assembly1_A  TM=9.221E-01  e=8.436E-02  Enterobacter sp. RFL1396
  3dnv-assembly1_B  TM=8.113E-01  e=6.544E-02  Escherichia coli K-12
  2wiu-assembly1_B  TM=7.950E-01  e=9.826E-02  Escherichia coli

Radius of gyration: 22.48 Å; Cα contacts (8 Å, |Δi|>4): 312; chains: 2; bounding box: 62×58×73 Å

Sequence (334 aa):
MYASASASQAAYLLSKRESRSPTHLLHCRRACVSMMRNGRVCREAIAMLEGLERVAGPTTARDIESLAGNLLRRARKARGLDLSEVAAAAQVPVETVAAIEDGEVQPSLPELLLILISIGKELRIRIEDFDDHDKVLDERAARFPERQRAMEEHRDRLLDNVTEEPRMYASASASQAAYLLSKRESRSPTHLLHCRRACVSMMRNGRVCREAIAMLEGLERVAGPTTARDIESLAGNLLRRARKARGLDLSEVAAAAQVPVETVAAIEDGEVQPSLPELLLILISIGKELRIRIEDFDDHDKVLDERAARFPERQRAMEEHRDRLLDNVTEEPR

Secondary structure (DSSP, 8-state):
--SSHHHHHHHHHHHHTTTS-HHHHHHHHHHHHHTT--HHHHHHHHHHHHHHHHHH-HHHHHHHHHHHHHHHHHHHHHTT--HHHHHHHHTS-HHHHHHHHTTSS--BHHHHHHHHHHTTEEEEEEEEE---TTHHHHHHHHH-HHHHHHHHHHHHHHHHHHS----/--SHHHHHHHHHHHHHTTTS-HHHHHHHHHHHHHTT--HHHHHHHHHHHHHHHHHH-HHHHHHHHHHHHHHHHHHHHHTT--HHHHHHHHTS-HHHHHHHHTTSS--BHHHHHHHHHHTTEEEEEEEEE---TTHHHHHHHHH-HHHHHHHHHHHHHHHHHHS----

Organism: NCBI:txid1656884

pLDDT: mean 74.88, std 22.86, range [24.31, 98.69]

Solvent-accessible surface area (backbone atoms only — not comparable to full-atom values): 18221 Å² total; per-residue (Å²): 132,82,73,59,62,66,56,52,55,55,51,52,63,53,55,78,59,57,81,50,70,65,61,57,60,41,48,52,45,43,43,25,57,71,56,68,48,56,68,64,59,37,51,50,53,49,52,50,49,52,50,24,27,71,65,55,32,62,66,50,30,52,52,48,58,40,40,64,14,49,54,50,47,52,54,36,54,74,70,71,48,53,64,61,55,49,13,62,56,43,71,45,58,44,64,58,54,48,29,26,51,69,46,69,39,76,52,29,60,55,58,49,46,36,44,36,38,41,72,46,26,37,75,48,78,43,82,40,72,51,72,71,73,55,48,62,58,48,51,47,28,72,73,36,51,68,60,41,52,54,51,51,55,48,51,55,48,49,58,52,50,64,68,52,60,81,130,130,81,72,60,61,66,56,53,57,55,52,51,63,53,55,77,59,56,81,50,70,64,63,58,58,43,47,52,46,44,44,27,56,71,56,68,47,56,70,65,58,37,51,50,52,48,51,50,50,52,51,25,26,71,63,57,31,63,66,50,29,50,52,46,60,40,40,64,14,49,52,51,48,51,52,36,54,76,69,70,48,52,65,61,57,50,14,62,55,44,72,46,58,43,65,58,54,50,30,25,51,70,47,68,40,76,52,29,60,54,57,49,47,37,45,36,37,39,73,46,25,37,76,48,78,42,82,41,73,52,70,71,74,55,50,61,58,46,51,49,28,71,74,38,50,68,60,43,53,54,50,52,53,49,51,54,48,50,58,53,49,64,67,53,59,81,129

Foldseek 3Di:
DVPPVVVVVVVVVVVVCVLPLVVVLVVLVCLCVVVVHDPVVSVVSSVVLVVCCVVQNNVVSVCVLQVLLVVLVVLCVVLPHDLVRLCVLLVHDSVVNVCNNVSSDDDDQVSSQSSSVSSPHHDDDDDDDDDSPCVVVRVVCSVVVPVVVVVVVVVVVVVVVVVCPDD/DVPPVVVVVVVVVVVVCVLPLVPVLVVLVCLCVVVVHDPVVSVVSSVVLVVCCVVQNNVVSVCVLQVLLVVLVVLCVVLPHDLVRLCVLLVHDSVVNVCNNVSSDDDDQVSSQSSSVSSPHHDDDDDDDDDSPCVVVRVVCSVVVPVVVVVVVVVVVVVVVVVCPDD